Protein AF-A0A421BX82-F1 (afdb_monomer)

Structure (mmCIF, N/CA/C/O backbone):
data_AF-A0A421BX82-F1
#
_entry.id   AF-A0A421BX82-F1
#
loop_
_atom_site.group_PDB
_atom_site.id
_atom_site.type_symbol
_atom_site.label_atom_id
_atom_site.label_alt_id
_atom_site.label_comp_id
_atom_site.label_asym_id
_atom_site.label_entity_id
_atom_site.label_seq_id
_atom_site.pdbx_PDB_ins_code
_atom_site.Cartn_x
_atom_site.Cartn_y
_atom_site.Cartn_z
_atom_site.occupancy
_atom_site.B_iso_or_equiv
_atom_site.auth_seq_id
_atom_site.auth_comp_id
_atom_site.auth_asym_id
_atom_site.auth_atom_id
_atom_site.pdbx_PDB_model_num
ATOM 1 N N . MET A 1 1 ? -14.545 28.798 -8.724 1.00 33.16 1 MET A N 1
ATOM 2 C CA . MET A 1 1 ? -15.016 28.092 -7.509 1.00 33.16 1 MET A CA 1
ATOM 3 C C . MET A 1 1 ? -13.925 27.146 -7.027 1.00 33.16 1 MET A C 1
ATOM 5 O O . MET A 1 1 ? -13.529 26.258 -7.769 1.00 33.16 1 MET A O 1
ATOM 9 N N . LYS A 1 2 ? -13.349 27.416 -5.850 1.00 31.05 2 LYS A N 1
ATOM 10 C CA . LYS A 1 2 ? -12.142 26.758 -5.320 1.00 31.05 2 LYS A CA 1
ATOM 11 C C . LYS A 1 2 ? -12.523 25.429 -4.639 1.00 31.05 2 LYS A C 1
ATOM 13 O O . LYS A 1 2 ? -13.182 25.446 -3.607 1.00 31.05 2 LYS A O 1
ATOM 18 N N . GLY A 1 3 ? -12.145 24.298 -5.243 1.00 25.61 3 GLY A N 1
ATOM 19 C CA . GLY A 1 3 ? -12.496 22.938 -4.807 1.00 25.61 3 GLY A CA 1
ATOM 20 C C . GLY A 1 3 ? -11.704 22.454 -3.586 1.00 25.61 3 GLY A C 1
ATOM 21 O O . GLY A 1 3 ? -10.492 22.255 -3.643 1.00 25.61 3 GLY A O 1
ATOM 22 N N . GLY A 1 4 ? -12.414 22.257 -2.476 1.00 30.45 4 GLY A N 1
ATOM 23 C CA . GLY A 1 4 ? -11.907 21.942 -1.137 1.00 30.45 4 GLY A CA 1
ATOM 24 C C . GLY A 1 4 ? -11.495 20.489 -0.870 1.00 30.45 4 GLY A C 1
ATOM 25 O O . GLY A 1 4 ? -11.889 19.943 0.152 1.00 30.45 4 GLY A O 1
ATOM 26 N N . LEU A 1 5 ? -10.682 19.855 -1.721 1.00 34.62 5 LEU A N 1
ATOM 27 C CA . LEU A 1 5 ? -10.262 18.452 -1.508 1.00 34.62 5 LEU A CA 1
ATOM 28 C C . LEU A 1 5 ? -8.750 18.231 -1.341 1.00 34.62 5 LEU A C 1
ATOM 30 O O . LEU A 1 5 ? -8.324 17.128 -0.997 1.00 34.62 5 LEU A O 1
ATOM 34 N N . THR A 1 6 ? -7.933 19.278 -1.470 1.00 31.33 6 THR A N 1
ATOM 35 C CA . THR A 1 6 ? -6.463 19.195 -1.330 1.00 31.33 6 THR A CA 1
ATOM 36 C C . THR A 1 6 ? -5.967 19.412 0.108 1.00 31.33 6 THR A C 1
ATOM 38 O O . THR A 1 6 ? -4.773 19.316 0.371 1.00 31.33 6 THR A O 1
ATOM 41 N N . ARG A 1 7 ? -6.862 19.663 1.076 1.00 32.69 7 ARG A N 1
ATOM 42 C CA . ARG A 1 7 ? -6.498 19.927 2.486 1.00 32.69 7 ARG A CA 1
ATOM 43 C C . ARG A 1 7 ? -6.650 18.734 3.441 1.00 32.69 7 ARG A C 1
ATOM 45 O O . ARG A 1 7 ? -6.408 18.893 4.629 1.00 32.69 7 ARG A O 1
ATOM 52 N N . LEU A 1 8 ? -7.010 17.546 2.947 1.00 40.03 8 LEU A N 1
ATOM 53 C CA . LEU A 1 8 ? -7.344 16.386 3.795 1.00 40.03 8 LEU A CA 1
ATOM 54 C C . LEU A 1 8 ? -6.176 15.440 4.134 1.00 40.03 8 LEU A C 1
ATOM 56 O O . LEU A 1 8 ? -6.365 14.519 4.920 1.00 40.03 8 LEU A O 1
ATOM 60 N N . LEU A 1 9 ? -4.968 15.657 3.602 1.00 43.19 9 LEU A N 1
ATOM 61 C CA . LEU A 1 9 ? -3.821 14.756 3.834 1.00 43.19 9 LEU A CA 1
ATOM 62 C C . LEU A 1 9 ? -2.555 15.462 4.361 1.00 43.19 9 LEU A C 1
ATOM 64 O O . LEU A 1 9 ? -1.489 14.856 4.394 1.00 43.19 9 LEU A O 1
ATOM 68 N N . GLY A 1 10 ? -2.652 16.732 4.774 1.00 35.06 10 GLY A N 1
ATOM 69 C CA . GLY A 1 10 ? -1.476 17.596 4.957 1.00 35.06 10 GLY A CA 1
ATOM 70 C C . GLY A 1 10 ? -1.131 18.080 6.369 1.00 35.06 10 GLY A C 1
ATOM 71 O O . GLY A 1 10 ? -0.095 18.718 6.514 1.00 35.06 10 GLY A O 1
ATOM 72 N N . GLN A 1 11 ? -1.936 17.836 7.409 1.00 36.97 11 GLN A N 1
ATOM 73 C CA . GLN A 1 11 ? -1.623 18.325 8.764 1.00 36.97 11 GLN A CA 1
ATOM 74 C C . GLN A 1 11 ? -2.132 17.367 9.844 1.00 36.97 11 GLN A C 1
ATOM 76 O O . GLN A 1 11 ? -3.253 17.495 10.317 1.00 36.97 11 GLN A O 1
ATOM 81 N N . TRP A 1 12 ? -1.290 16.427 10.273 1.00 44.78 12 TRP A N 1
ATOM 82 C CA . TRP A 1 12 ? -1.526 15.655 11.498 1.00 44.78 12 TRP A CA 1
ATOM 83 C C . TRP A 1 12 ? -0.253 15.653 12.346 1.00 44.78 12 TRP A C 1
ATOM 85 O O . TRP A 1 12 ? 0.493 14.680 12.409 1.00 44.78 12 TRP A O 1
ATOM 95 N N . ARG A 1 13 ? 0.026 16.798 12.980 1.00 42.38 13 ARG A N 1
ATOM 96 C CA . ARG A 1 13 ? 0.987 16.901 14.085 1.00 42.38 13 ARG A CA 1
ATOM 97 C C . ARG A 1 13 ? 0.257 16.579 15.397 1.00 42.38 13 ARG A C 1
ATOM 99 O O . ARG A 1 13 ? -0.621 17.329 15.792 1.00 42.38 13 ARG A O 1
ATOM 106 N N . ARG A 1 14 ? 0.651 15.466 16.031 1.00 47.34 14 ARG A N 1
ATOM 107 C CA . ARG A 1 14 ? 0.598 15.119 17.473 1.00 47.34 14 ARG A CA 1
ATOM 108 C C . ARG A 1 14 ? -0.489 15.786 18.344 1.00 47.34 14 ARG A C 1
ATOM 110 O O . ARG A 1 14 ? -0.170 16.391 19.362 1.00 47.34 14 ARG A O 1
ATOM 117 N N . SER A 1 15 ? -1.763 15.628 18.007 1.00 55.12 15 SER A N 1
ATOM 118 C CA . SER A 1 15 ? -2.830 15.695 19.017 1.00 55.12 15 SER A CA 1
ATOM 119 C C . SER A 1 15 ? -3.067 14.284 19.554 1.00 55.12 15 SER A C 1
ATOM 121 O O . SER A 1 15 ? -2.921 13.321 18.797 1.00 55.12 15 SER A O 1
ATOM 123 N N . ALA A 1 16 ? -3.412 14.153 20.839 1.00 66.50 16 ALA A N 1
ATOM 124 C CA . ALA A 1 16 ? -3.836 12.872 21.401 1.00 66.50 16 ALA A CA 1
ATOM 125 C C . ALA A 1 16 ? -4.954 12.254 20.532 1.00 66.50 16 ALA A C 1
ATOM 127 O O . ALA A 1 16 ? -5.755 13.003 19.954 1.00 66.50 16 ALA A O 1
ATOM 128 N N . PRO A 1 17 ? -5.000 10.917 20.379 1.00 73.25 17 PRO A N 1
ATOM 129 C CA . PRO A 1 17 ? -6.064 10.279 19.620 1.00 73.25 17 PRO A CA 1
ATOM 130 C C . PRO A 1 17 ? -7.436 10.666 20.202 1.00 73.25 17 PRO A C 1
ATOM 132 O O . PRO A 1 17 ? -7.560 10.815 21.419 1.00 73.25 17 PRO A O 1
ATOM 135 N N . PRO A 1 18 ? -8.470 10.842 19.358 1.00 81.06 18 PRO A N 1
ATOM 136 C CA . PRO A 1 18 ? -9.822 11.101 19.832 1.00 81.06 18 PRO A CA 1
ATOM 137 C C . PRO A 1 18 ? -10.273 10.017 20.824 1.00 81.06 18 PRO A C 1
ATOM 139 O O . PRO A 1 18 ? -9.954 8.846 20.612 1.00 81.06 18 PRO A O 1
ATOM 142 N N . PRO A 1 19 ? -11.082 10.358 21.842 1.00 82.44 19 PRO A N 1
ATOM 143 C CA . PRO A 1 19 ? -11.469 9.428 22.910 1.00 82.44 19 PRO A CA 1
ATOM 144 C C . PR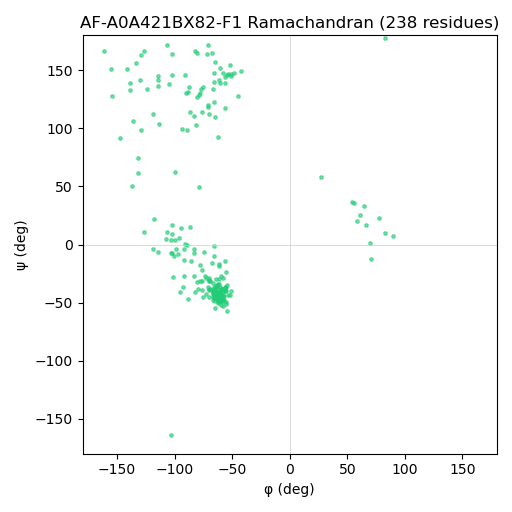O A 1 19 ? -12.256 8.200 22.421 1.00 82.44 19 PRO A C 1
ATOM 146 O O . PRO A 1 19 ? -12.337 7.195 23.118 1.00 82.44 19 PRO A O 1
ATOM 149 N N . HIS A 1 20 ? -12.829 8.261 21.218 1.00 89.19 20 HIS A N 1
ATOM 150 C CA . HIS A 1 20 ? -13.618 7.179 20.627 1.00 89.19 20 HIS A CA 1
ATOM 151 C C . HIS A 1 20 ? -12.906 6.447 19.484 1.00 89.19 20 HIS A C 1
ATOM 153 O O . HIS A 1 20 ? -13.518 5.582 18.851 1.00 89.19 20 HIS A O 1
ATOM 159 N N . LEU A 1 21 ? -11.643 6.785 19.205 1.00 94.38 21 LEU A N 1
ATOM 160 C CA . LEU A 1 21 ? -10.872 6.134 18.154 1.00 94.38 21 LEU A CA 1
ATOM 161 C C . LEU A 1 21 ? -10.550 4.699 18.579 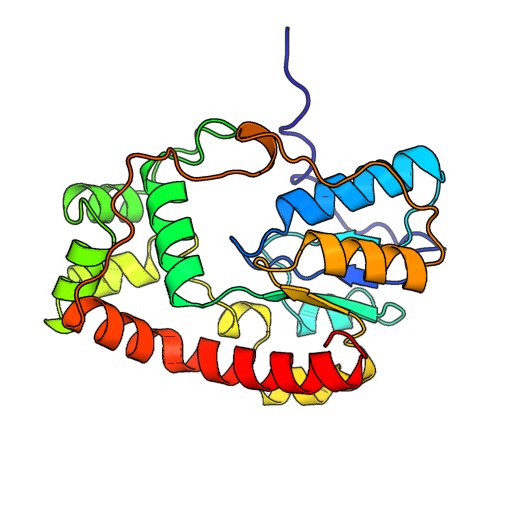1.00 94.38 21 LEU A C 1
ATOM 163 O O . LEU A 1 21 ? -9.784 4.468 19.510 1.00 94.38 21 LEU A O 1
ATOM 167 N N . ARG A 1 22 ? -11.137 3.729 17.877 1.00 96.00 22 ARG A N 1
ATOM 168 C CA . ARG A 1 22 ? -10.950 2.297 18.148 1.00 96.00 22 ARG A CA 1
ATOM 169 C C . ARG A 1 22 ? -9.978 1.645 17.179 1.00 96.00 22 ARG A C 1
ATOM 171 O O . ARG A 1 22 ? -9.334 0.671 17.548 1.00 96.00 22 ARG A O 1
ATOM 178 N N . MET A 1 23 ? -9.863 2.177 15.962 1.00 97.12 23 MET A N 1
ATOM 179 C CA . MET A 1 23 ? -9.032 1.594 14.915 1.00 97.12 23 MET A CA 1
ATOM 180 C C . MET A 1 23 ? -8.253 2.648 14.129 1.00 97.12 23 MET A C 1
ATOM 182 O O . MET A 1 23 ? -8.787 3.689 13.747 1.00 97.12 23 MET A O 1
ATOM 186 N N . VAL A 1 24 ? -6.999 2.348 13.816 1.00 97.44 24 VAL A N 1
ATOM 187 C CA . VAL A 1 24 ? -6.207 3.097 12.835 1.00 97.44 24 VAL A CA 1
ATOM 188 C C . VAL A 1 24 ? -5.899 2.222 11.636 1.00 97.44 24 VAL A C 1
ATOM 190 O O . VAL A 1 24 ? -5.701 1.022 11.775 1.00 97.44 24 VAL A O 1
ATOM 193 N N . ILE A 1 25 ? -5.869 2.811 10.446 1.00 97.81 25 ILE A N 1
ATOM 194 C CA . ILE A 1 25 ? -5.729 2.069 9.198 1.00 97.81 25 ILE A CA 1
ATOM 195 C C . ILE A 1 25 ? -4.448 2.501 8.497 1.00 97.81 25 ILE A C 1
ATOM 197 O O . ILE A 1 25 ? -4.344 3.638 8.035 1.00 97.81 25 ILE A O 1
ATOM 201 N N . VAL A 1 26 ? -3.474 1.597 8.413 1.00 97.75 26 VAL A N 1
ATOM 202 C CA . VAL A 1 26 ? -2.223 1.810 7.679 1.00 97.75 26 VAL A CA 1
ATOM 203 C C . VAL A 1 26 ? -2.544 1.934 6.192 1.00 97.75 26 VAL A C 1
ATOM 205 O O . VAL A 1 26 ? -3.161 1.052 5.587 1.00 97.75 26 VAL A O 1
ATOM 208 N N . HIS A 1 27 ? -2.144 3.053 5.587 1.00 95.31 27 HIS A N 1
ATOM 209 C CA . HIS A 1 27 ? -2.467 3.324 4.196 1.00 95.31 27 HIS A CA 1
ATOM 210 C C . HIS A 1 27 ? -1.411 2.774 3.236 1.00 95.31 27 HIS A C 1
ATOM 212 O O . HIS A 1 27 ? -0.420 3.434 2.917 1.00 95.31 27 HIS A O 1
ATOM 218 N N . VAL A 1 28 ? -1.703 1.600 2.679 1.00 94.69 28 VAL A N 1
ATOM 219 C CA . VAL A 1 28 ? -0.982 1.065 1.521 1.00 94.69 28 VAL A CA 1
ATOM 220 C C . VAL A 1 28 ? -1.478 1.758 0.247 1.00 94.69 28 VAL A C 1
ATOM 222 O O . VAL A 1 28 ? -2.680 1.891 -0.000 1.00 94.69 28 VAL A O 1
ATOM 225 N N . GLY A 1 29 ? -0.548 2.241 -0.578 1.00 91.81 29 GLY A N 1
ATOM 226 C CA . GLY A 1 29 ? -0.886 2.880 -1.847 1.00 91.81 29 GLY A CA 1
ATOM 227 C C . GLY A 1 29 ? -1.635 1.931 -2.788 1.00 91.81 29 GLY A C 1
ATOM 228 O O . GLY A 1 29 ? -1.274 0.769 -2.930 1.00 91.81 29 GLY A O 1
ATOM 229 N N . LYS A 1 30 ? -2.655 2.453 -3.481 1.00 92.88 30 LYS A N 1
ATOM 230 C CA . LYS A 1 30 ? -3.391 1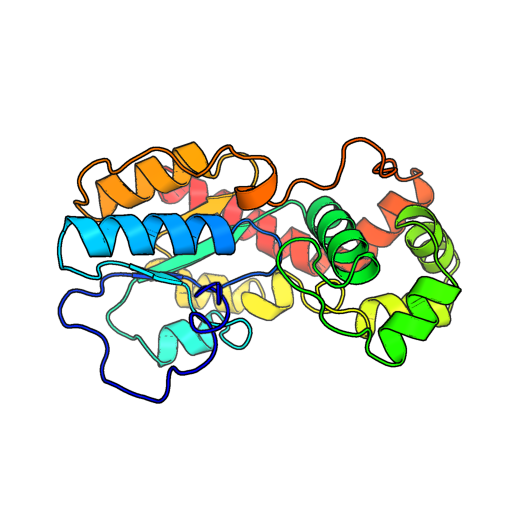.756 -4.560 1.00 92.88 30 LYS A CA 1
ATOM 231 C C . LYS A 1 30 ? -4.213 0.525 -4.138 1.00 92.88 30 LYS A C 1
ATOM 233 O O . LYS A 1 30 ? -4.688 -0.202 -5.009 1.00 92.88 30 LYS A O 1
ATOM 238 N N . THR A 1 31 ? -4.487 0.364 -2.844 1.00 93.81 31 THR A N 1
ATOM 239 C CA . THR A 1 31 ? -5.351 -0.702 -2.296 1.00 93.81 31 THR A CA 1
ATOM 240 C C . THR A 1 31 ? -6.761 -0.223 -1.915 1.00 93.81 31 THR A C 1
ATOM 242 O O . THR A 1 31 ? -7.472 -0.882 -1.166 1.00 93.81 31 THR A O 1
ATOM 245 N N . GLY A 1 32 ? -7.188 0.946 -2.413 1.00 88.81 32 GLY A N 1
ATOM 246 C CA . GLY A 1 32 ? -8.517 1.510 -2.124 1.00 88.81 32 GLY A CA 1
ATOM 247 C C . GLY A 1 32 ? -8.590 2.413 -0.885 1.00 88.81 32 GLY A C 1
ATOM 248 O O . GLY A 1 32 ? -9.672 2.866 -0.520 1.00 88.81 32 GLY A O 1
ATOM 249 N N . GLY A 1 33 ? -7.453 2.748 -0.263 1.00 88.19 33 GLY A N 1
ATOM 250 C CA . GLY A 1 33 ? -7.431 3.565 0.959 1.00 88.19 33 GLY A CA 1
ATOM 251 C C . GLY A 1 33 ? -8.079 4.953 0.836 1.00 88.19 33 GLY A C 1
ATOM 252 O O . GLY A 1 33 ? -8.642 5.436 1.811 1.00 88.19 33 GLY A O 1
ATOM 253 N N . THR A 1 34 ? -8.090 5.580 -0.348 1.00 87.69 34 THR A N 1
ATOM 254 C CA . THR A 1 34 ? -8.818 6.848 -0.562 1.00 87.69 34 THR A CA 1
ATOM 255 C C . THR A 1 34 ? -10.333 6.668 -0.456 1.00 87.69 34 THR A C 1
ATOM 257 O O . THR A 1 34 ? -10.988 7.485 0.183 1.00 87.69 34 THR A O 1
ATOM 260 N N . ALA A 1 35 ? -10.885 5.598 -1.036 1.00 89.25 35 ALA A N 1
ATOM 261 C CA . ALA A 1 35 ? -12.313 5.299 -0.945 1.00 89.25 35 ALA A CA 1
ATOM 262 C C . ALA A 1 35 ? -12.711 4.961 0.500 1.00 89.25 35 ALA A C 1
ATOM 264 O O . ALA A 1 35 ? -13.703 5.483 1.005 1.00 89.25 35 ALA A O 1
ATOM 265 N N . LEU A 1 36 ? -11.881 4.182 1.201 1.00 91.50 36 LEU A N 1
ATOM 266 C CA . LEU A 1 36 ? -12.064 3.891 2.623 1.00 91.50 36 LEU A CA 1
ATOM 267 C C . LEU A 1 36 ? -12.012 5.158 3.490 1.00 91.50 36 LEU A C 1
ATOM 269 O O . LEU A 1 36 ? -12.868 5.352 4.346 1.00 91.50 36 LEU A O 1
ATOM 273 N N . ALA A 1 37 ? -11.047 6.050 3.247 1.00 91.44 37 ALA A N 1
ATOM 274 C CA . ALA A 1 37 ? -10.953 7.322 3.958 1.00 91.44 37 ALA A CA 1
ATOM 275 C C . ALA A 1 37 ? -12.200 8.191 3.733 1.00 91.44 37 ALA A C 1
ATOM 277 O O . ALA A 1 37 ? -12.715 8.778 4.682 1.00 91.44 37 ALA A O 1
ATOM 278 N N . SER A 1 38 ? -12.710 8.246 2.498 1.00 89.38 38 SER A N 1
ATOM 279 C CA . SER A 1 38 ? -13.956 8.949 2.177 1.00 89.38 38 SER A CA 1
ATOM 280 C C . SER A 1 38 ? -15.168 8.346 2.892 1.00 89.38 38 SER A C 1
ATOM 282 O O . SER A 1 38 ? -15.974 9.100 3.431 1.00 89.38 38 SER A O 1
ATOM 284 N N . ALA A 1 39 ? -15.272 7.016 2.962 1.00 89.62 39 ALA A N 1
ATOM 285 C CA . ALA A 1 39 ? -16.348 6.334 3.680 1.00 89.62 39 ALA A CA 1
ATOM 286 C C . ALA A 1 39 ? -16.330 6.650 5.181 1.00 89.62 39 ALA A C 1
ATOM 288 O O . ALA A 1 39 ? -17.341 7.061 5.741 1.00 89.62 39 ALA A O 1
ATOM 289 N N . LEU A 1 40 ? -15.159 6.548 5.816 1.00 90.62 40 LEU A N 1
ATOM 290 C CA . LEU A 1 40 ? -14.998 6.847 7.240 1.00 90.62 40 LEU A CA 1
ATOM 291 C C . LEU A 1 40 ? -15.218 8.333 7.557 1.00 90.62 40 LEU A C 1
ATOM 293 O O . LEU A 1 40 ? -15.734 8.670 8.622 1.00 90.62 40 LEU A O 1
ATOM 297 N N . ALA A 1 41 ? -14.859 9.233 6.637 1.00 89.56 41 ALA A N 1
ATOM 298 C CA . ALA A 1 41 ? -15.157 10.655 6.774 1.00 89.56 41 ALA A CA 1
ATOM 299 C C . ALA A 1 41 ? -16.669 10.929 6.723 1.00 89.56 41 ALA A C 1
ATOM 301 O O . ALA A 1 41 ? -17.160 11.736 7.512 1.00 89.56 41 ALA A O 1
ATOM 302 N N . ALA A 1 42 ? -17.405 10.240 5.843 1.00 87.81 42 ALA A N 1
ATOM 303 C CA . ALA A 1 42 ? -18.864 10.319 5.791 1.00 87.81 42 ALA A CA 1
ATOM 304 C C . ALA A 1 42 ? -19.504 9.763 7.074 1.00 87.81 42 ALA A C 1
ATOM 306 O O . ALA A 1 42 ? -20.354 10.425 7.666 1.00 87.81 42 ALA A O 1
ATOM 307 N N . ASP A 1 43 ? -19.030 8.612 7.562 1.00 88.12 43 ASP A N 1
ATOM 308 C CA . ASP A 1 43 ? -19.513 8.004 8.809 1.00 88.12 43 ASP A CA 1
ATOM 309 C C . ASP A 1 43 ? -19.297 8.948 10.007 1.00 88.12 43 ASP A C 1
ATOM 311 O O . ASP A 1 43 ? -20.196 9.144 10.829 1.00 88.12 43 ASP A O 1
ATOM 315 N N . ARG A 1 44 ? -18.127 9.600 10.079 1.00 89.62 44 ARG A N 1
ATOM 316 C CA . ARG A 1 44 ? -17.825 10.627 11.088 1.00 89.62 44 ARG A CA 1
ATOM 317 C C . ARG A 1 44 ? -18.752 11.836 10.968 1.00 89.62 44 ARG A C 1
ATOM 319 O O . ARG A 1 44 ? -19.201 12.339 11.993 1.00 89.62 44 ARG A O 1
ATOM 326 N N . ALA A 1 45 ? -19.006 12.324 9.754 1.00 88.19 45 ALA A N 1
ATOM 327 C CA . ALA A 1 45 ? -19.887 13.470 9.531 1.00 88.19 45 ALA A CA 1
ATOM 328 C C . ALA A 1 45 ? -21.330 13.171 9.967 1.00 88.19 45 ALA A C 1
ATOM 330 O O . ALA A 1 45 ? -21.991 14.047 10.515 1.00 88.19 45 ALA A O 1
ATOM 331 N N . GLN A 1 46 ? -21.787 11.931 9.779 1.00 85.31 46 GLN A N 1
ATOM 332 C CA . GLN A 1 46 ? -23.116 11.487 10.189 1.00 85.31 46 GLN A CA 1
ATOM 333 C C . GLN A 1 46 ? -23.224 11.260 11.704 1.00 85.31 46 GLN A C 1
ATOM 335 O O . GLN A 1 46 ? -24.200 11.675 12.320 1.00 85.31 46 GLN A O 1
ATOM 340 N N . CYS A 1 47 ? -22.242 10.589 12.311 1.00 84.19 47 CYS A N 1
ATOM 341 C CA . CYS A 1 47 ? -22.324 10.166 13.714 1.00 84.19 47 CYS A CA 1
ATOM 342 C C . CYS A 1 47 ? -21.734 11.183 14.704 1.00 84.19 47 CYS A C 1
ATOM 344 O O . CYS A 1 47 ? -21.869 11.003 15.910 1.00 84.19 47 CYS A O 1
ATOM 346 N N . GLY A 1 48 ? -20.988 12.186 14.228 1.00 86.56 48 GLY A N 1
ATOM 347 C CA . GLY A 1 48 ? -20.235 13.127 15.068 1.00 86.56 48 GLY A CA 1
ATOM 348 C C . GLY A 1 48 ? -19.021 12.518 15.786 1.00 86.56 48 GLY A C 1
ATOM 349 O O . GLY A 1 48 ? -18.319 13.220 16.510 1.00 86.56 48 GLY A O 1
ATOM 350 N N . ILE A 1 49 ? -18.741 11.225 15.582 1.00 86.56 49 ILE A N 1
ATOM 351 C CA . ILE A 1 49 ? -17.712 10.463 16.299 1.00 86.56 49 ILE A CA 1
ATOM 352 C C . ILE A 1 49 ? -16.734 9.829 15.307 1.00 86.56 49 ILE A C 1
ATOM 354 O O . ILE A 1 49 ? -17.130 9.183 14.340 1.00 86.56 49 ILE A O 1
ATOM 358 N N . GLU A 1 50 ? -15.436 9.959 15.581 1.00 91.31 50 GLU A N 1
ATOM 359 C CA . GLU A 1 50 ? -14.378 9.301 14.813 1.00 91.31 50 GLU A CA 1
ATOM 360 C C . GLU A 1 50 ? -13.990 7.962 15.456 1.00 91.31 50 GLU A C 1
ATOM 362 O O . GLU A 1 50 ? -13.235 7.929 16.427 1.00 91.31 50 GLU A O 1
ATOM 367 N N . ARG A 1 51 ? -14.510 6.851 14.915 1.00 94.19 51 ARG A N 1
ATOM 368 C CA . ARG A 1 51 ? -14.199 5.491 15.403 1.00 94.19 51 ARG A CA 1
ATOM 369 C C . ARG A 1 51 ? -13.024 4.829 14.693 1.00 94.19 51 ARG A C 1
ATOM 371 O O . ARG A 1 51 ? -12.357 3.986 15.293 1.00 94.19 51 ARG A O 1
ATOM 378 N N . ALA A 1 52 ? -12.765 5.211 13.446 1.00 94.94 52 ALA A N 1
ATOM 379 C CA . ALA A 1 52 ? -11.620 4.745 12.682 1.00 94.94 52 ALA A CA 1
ATOM 380 C C . ALA A 1 52 ? -11.011 5.862 11.835 1.00 94.94 52 ALA A C 1
ATOM 382 O O . ALA A 1 52 ? -11.715 6.778 11.408 1.00 94.94 52 ALA A O 1
ATOM 383 N N . ARG A 1 53 ? -9.703 5.764 11.579 1.00 93.75 53 ARG A N 1
ATOM 384 C CA . ARG A 1 53 ? -8.942 6.757 10.811 1.00 93.75 53 ARG A CA 1
ATOM 385 C C . ARG A 1 53 ? -7.950 6.093 9.864 1.00 93.75 53 ARG A C 1
ATOM 387 O O . ARG A 1 53 ? -7.167 5.253 10.292 1.00 93.75 53 ARG A O 1
ATOM 394 N N . VAL A 1 54 ? -7.912 6.541 8.608 1.00 95.50 54 VAL A N 1
ATOM 395 C CA . VAL A 1 54 ? -6.832 6.196 7.668 1.00 95.50 54 VAL A CA 1
ATOM 396 C C . VAL A 1 54 ? -5.613 7.078 7.930 1.00 95.50 54 VAL A C 1
ATOM 398 O O . VAL A 1 54 ? -5.718 8.303 7.982 1.00 95.50 54 VAL A O 1
ATOM 401 N N . LEU A 1 55 ? -4.462 6.442 8.122 1.00 94.69 55 LEU A N 1
ATOM 402 C CA . LEU A 1 55 ? -3.182 7.083 8.393 1.00 94.69 55 LEU A CA 1
ATOM 403 C C . LEU A 1 55 ? -2.493 7.566 7.105 1.00 94.69 55 LEU A C 1
ATOM 405 O O . LEU A 1 55 ? -2.867 7.201 5.993 1.00 94.69 55 LEU A O 1
ATOM 409 N N . GLY A 1 56 ? -1.467 8.408 7.249 1.00 89.19 56 GLY A N 1
ATOM 410 C CA . GLY A 1 56 ? -0.682 8.902 6.115 1.00 89.19 56 GLY A CA 1
ATOM 411 C C . GLY A 1 56 ? 0.233 7.838 5.492 1.00 89.19 56 GLY A C 1
ATOM 412 O O . GLY A 1 56 ? 0.567 6.836 6.116 1.00 89.19 56 GLY A O 1
ATOM 413 N N . HIS A 1 57 ? 0.717 8.100 4.274 1.00 80.88 57 HIS A N 1
ATOM 414 C CA . HIS A 1 57 ? 1.616 7.212 3.513 1.00 80.88 57 HIS A CA 1
ATOM 415 C C . HIS A 1 57 ? 3.021 7.005 4.114 1.00 80.88 57 HIS A C 1
ATOM 417 O O . HIS A 1 57 ? 3.837 6.303 3.516 1.00 80.88 57 HIS A O 1
ATOM 423 N N . SER A 1 58 ? 3.337 7.653 5.237 1.00 85.81 58 SER A N 1
ATOM 424 C CA . SER A 1 58 ? 4.581 7.465 5.993 1.00 85.81 58 SER A CA 1
ATOM 425 C C . SER A 1 58 ? 4.438 6.495 7.164 1.00 85.81 58 SER A C 1
ATOM 427 O O . SER A 1 58 ? 5.430 6.205 7.826 1.00 85.81 58 SER A O 1
ATOM 429 N N . GLU A 1 59 ? 3.218 6.064 7.476 1.00 92.31 59 GLU A N 1
ATOM 430 C CA . GLU A 1 59 ? 2.950 5.203 8.621 1.00 92.31 59 GLU A CA 1
ATOM 431 C C . GLU A 1 59 ? 3.093 3.731 8.213 1.00 92.31 59 GLU A C 1
ATOM 433 O O . GLU A 1 59 ? 2.542 3.308 7.196 1.00 92.31 59 GLU A O 1
ATOM 438 N N . THR A 1 60 ? 3.845 2.967 9.006 1.00 97.19 60 THR A N 1
ATOM 439 C CA . THR A 1 60 ? 3.997 1.508 8.891 1.00 97.19 60 THR A CA 1
ATOM 440 C C . THR A 1 60 ? 3.228 0.808 10.010 1.00 97.19 60 THR A C 1
ATOM 442 O O . THR A 1 60 ? 2.737 1.467 10.935 1.00 97.19 60 THR A O 1
ATOM 445 N N . LEU A 1 61 ? 3.126 -0.520 9.956 1.00 97.81 61 LEU A N 1
ATOM 446 C CA . LEU A 1 61 ? 2.469 -1.327 10.984 1.00 97.81 61 LEU A CA 1
ATOM 447 C C . LEU A 1 61 ? 3.060 -1.085 12.380 1.00 97.81 61 LEU A C 1
ATOM 449 O O . LEU A 1 61 ? 2.316 -0.743 13.302 1.00 97.81 61 LEU A O 1
ATOM 453 N N . SER A 1 62 ? 4.383 -1.165 12.532 1.00 97.31 62 SER A N 1
ATOM 454 C CA . SER A 1 62 ? 5.060 -0.940 13.816 1.00 97.31 62 SER A CA 1
ATOM 455 C C . SER A 1 62 ? 4.830 0.478 14.329 1.00 97.31 62 SER A C 1
ATOM 457 O O . SER A 1 62 ? 4.561 0.698 15.511 1.00 97.31 62 SER A O 1
ATOM 459 N N . ARG A 1 63 ? 4.893 1.471 13.434 1.00 96.50 63 ARG A N 1
ATOM 460 C CA . ARG A 1 63 ? 4.716 2.878 13.802 1.00 96.50 63 ARG A CA 1
ATOM 461 C C . ARG A 1 63 ? 3.278 3.191 14.212 1.00 96.50 63 ARG A C 1
ATOM 463 O O . ARG A 1 63 ? 3.074 3.928 15.181 1.00 96.50 63 ARG A O 1
ATOM 470 N N . ALA A 1 64 ? 2.296 2.603 13.531 1.00 96.44 64 ALA A N 1
ATOM 471 C CA . ALA A 1 64 ? 0.892 2.678 13.915 1.00 96.44 64 ALA A CA 1
ATOM 472 C C . ALA A 1 64 ? 0.662 2.011 15.278 1.00 96.44 64 ALA A C 1
ATOM 474 O O . ALA A 1 64 ? 0.047 2.615 16.157 1.00 96.44 64 ALA A O 1
ATOM 475 N N . ALA A 1 65 ? 1.224 0.816 15.488 1.00 96.31 65 ALA A N 1
ATOM 476 C CA . ALA A 1 65 ? 1.143 0.109 16.760 1.00 96.31 65 ALA A CA 1
ATOM 477 C C . ALA A 1 65 ? 1.729 0.942 17.909 1.00 96.31 65 ALA A C 1
ATOM 479 O O . ALA A 1 65 ? 1.091 1.086 18.954 1.00 96.31 65 ALA A O 1
ATOM 480 N N . HIS A 1 66 ? 2.906 1.529 17.707 1.00 95.00 66 HIS A N 1
ATOM 481 C CA . HIS A 1 66 ? 3.571 2.359 18.704 1.00 95.00 66 HIS A CA 1
ATOM 482 C C . HIS A 1 66 ? 2.805 3.657 19.000 1.00 95.00 66 HIS A C 1
ATOM 484 O O . HIS A 1 66 ? 2.623 4.016 20.158 1.00 95.00 66 HIS A O 1
ATOM 490 N N . SER A 1 67 ? 2.337 4.356 17.961 1.00 94.19 67 SER A N 1
ATOM 491 C CA . SER A 1 67 ? 1.708 5.677 18.111 1.00 94.19 67 SER A CA 1
ATOM 492 C C . SER A 1 67 ? 0.278 5.610 18.655 1.00 94.19 67 SER A C 1
ATOM 494 O O . SER A 1 67 ? -0.219 6.598 19.192 1.00 94.19 67 SER A O 1
ATOM 496 N N . TYR A 1 68 ? -0.386 4.459 18.515 1.00 94.81 68 TYR A N 1
ATOM 497 C CA . TYR A 1 68 ? -1.783 4.255 18.903 1.00 94.81 68 TYR A CA 1
ATOM 498 C C . TYR A 1 68 ? -1.954 2.967 19.722 1.00 94.81 68 TYR A C 1
ATOM 500 O O . TYR A 1 68 ? -2.667 2.071 19.279 1.00 94.81 68 TYR A O 1
ATOM 508 N N . PRO A 1 69 ? -1.320 2.818 20.899 1.00 93.19 69 PRO A N 1
ATOM 509 C CA . PRO A 1 69 ? -1.235 1.540 21.618 1.00 93.19 69 PRO A CA 1
ATOM 510 C C . PRO A 1 69 ? -2.592 0.931 22.014 1.00 93.19 69 PRO A C 1
ATOM 512 O O . PRO A 1 69 ? -2.695 -0.288 22.095 1.00 93.19 69 PRO A O 1
ATOM 515 N N . GLY A 1 70 ? -3.632 1.751 22.204 1.00 93.62 70 GLY A N 1
ATOM 516 C CA . GLY A 1 70 ? -4.991 1.304 22.546 1.00 93.62 70 GLY A CA 1
ATOM 517 C C . GLY A 1 70 ? -5.921 1.038 21.357 1.00 93.62 70 GLY A C 1
ATOM 518 O O . GLY A 1 70 ? -7.084 0.709 21.570 1.00 93.62 70 GLY A O 1
ATOM 519 N N . CYS A 1 71 ? -5.453 1.207 20.117 1.00 96.50 71 CYS A N 1
ATOM 520 C CA . CYS A 1 71 ? -6.273 0.993 18.924 1.00 96.50 71 CYS A CA 1
ATOM 521 C C . CYS A 1 71 ? -5.966 -0.354 18.258 1.00 96.50 71 CYS A C 1
ATOM 523 O O . CYS A 1 71 ? -4.810 -0.785 18.196 1.00 96.50 71 CYS A O 1
ATOM 525 N N . GLU A 1 72 ? -6.990 -0.975 17.677 1.00 97.81 72 GLU A N 1
ATOM 526 C CA . GLU A 1 72 ? -6.797 -1.989 16.642 1.00 97.81 72 GLU A CA 1
ATOM 527 C C . GLU A 1 72 ? -6.164 -1.345 15.399 1.00 97.81 72 GLU A C 1
ATOM 529 O O . GLU A 1 72 ? -6.273 -0.138 15.154 1.00 97.81 72 GLU A O 1
ATOM 534 N N . ILE A 1 73 ? -5.503 -2.162 14.594 1.00 98.31 73 ILE A N 1
ATOM 535 C CA . ILE A 1 73 ? -4.855 -1.760 13.355 1.00 98.31 73 ILE A CA 1
ATOM 536 C C . ILE A 1 73 ? -5.573 -2.450 12.205 1.00 98.31 73 ILE A C 1
ATOM 538 O O . ILE A 1 73 ? -5.889 -3.637 12.275 1.00 98.31 73 ILE A O 1
ATOM 542 N N . GLY A 1 74 ? -5.832 -1.700 11.143 1.00 98.19 74 GLY A N 1
ATOM 543 C CA . GLY A 1 74 ? -6.332 -2.237 9.892 1.00 98.19 74 GLY A CA 1
ATOM 544 C C . GLY A 1 74 ? -5.489 -1.823 8.698 1.00 98.19 74 GLY A C 1
ATOM 545 O O . GLY A 1 74 ? -4.665 -0.914 8.781 1.00 98.19 74 GLY A O 1
ATOM 546 N N . PHE A 1 75 ? -5.701 -2.476 7.565 1.00 98.25 75 PHE A N 1
ATOM 547 C CA . PHE A 1 75 ? -5.129 -2.093 6.272 1.00 98.25 75 PHE A CA 1
ATOM 548 C C . PHE A 1 75 ? -5.915 -2.755 5.140 1.00 98.25 75 PHE A C 1
ATOM 550 O O . PHE A 1 75 ? -6.716 -3.657 5.375 1.00 98.25 75 PHE A O 1
ATOM 557 N N . CYS A 1 76 ? -5.694 -2.300 3.905 1.00 97.44 76 CYS A N 1
ATOM 558 C CA . CYS A 1 76 ? -6.259 -2.931 2.714 1.00 97.44 76 CYS A CA 1
ATOM 559 C C . CYS A 1 76 ? -5.160 -3.526 1.841 1.00 97.44 76 CYS A C 1
ATOM 561 O O . CYS A 1 76 ? -4.113 -2.903 1.641 1.00 97.44 76 CYS A O 1
ATOM 563 N N . LEU A 1 77 ? -5.453 -4.689 1.272 1.00 97.44 77 LEU A N 1
ATOM 564 C CA . LEU A 1 77 ? -4.621 -5.421 0.332 1.00 97.44 77 LEU A CA 1
ATOM 565 C C . LEU A 1 77 ? -5.119 -5.241 -1.101 1.00 97.44 77 LEU A C 1
ATOM 567 O O . LEU A 1 77 ? -6.252 -4.830 -1.358 1.00 97.44 77 LEU A O 1
ATOM 571 N N . ARG A 1 78 ? -4.244 -5.593 -2.031 1.00 96.44 78 ARG A N 1
ATOM 572 C CA . ARG A 1 78 ? -4.521 -5.811 -3.446 1.00 96.44 78 ARG A CA 1
ATOM 573 C C . ARG A 1 78 ? -3.450 -6.758 -3.962 1.00 96.44 78 ARG A C 1
ATOM 575 O O . ARG A 1 78 ? -2.340 -6.720 -3.426 1.00 96.44 78 ARG A O 1
ATOM 582 N N . ASP A 1 79 ? -3.773 -7.545 -4.980 1.00 96.94 79 ASP A N 1
ATOM 583 C CA . ASP A 1 79 ? -2.761 -8.280 -5.741 1.00 96.94 79 ASP A CA 1
ATOM 584 C C . ASP A 1 79 ? -1.544 -7.371 -6.069 1.00 96.94 79 ASP A C 1
ATOM 586 O O . ASP A 1 79 ? -1.741 -6.237 -6.534 1.00 96.94 79 ASP A O 1
ATOM 590 N N . PRO A 1 80 ? -0.299 -7.785 -5.756 1.00 97.56 80 PRO A N 1
ATOM 591 C CA . PRO A 1 80 ? 0.896 -6.974 -5.966 1.00 97.56 80 PRO A CA 1
ATOM 592 C C . PRO A 1 80 ? 1.085 -6.498 -7.408 1.00 97.56 80 PRO A C 1
ATOM 594 O O . PRO A 1 80 ? 1.440 -5.332 -7.613 1.00 97.56 80 PRO A O 1
ATOM 597 N N . VAL A 1 81 ? 0.789 -7.341 -8.400 1.00 97.31 81 VAL A N 1
ATOM 598 C CA . VAL A 1 81 ? 0.920 -6.994 -9.822 1.00 97.31 81 VAL A CA 1
ATOM 599 C C . VAL A 1 81 ? -0.182 -6.022 -10.246 1.00 97.31 81 VAL A C 1
ATOM 601 O O . VAL A 1 81 ? 0.098 -4.999 -10.875 1.00 97.31 81 VAL A O 1
ATOM 604 N N . ASP A 1 82 ? -1.427 -6.234 -9.826 1.00 95.81 82 ASP A N 1
ATOM 605 C CA . ASP A 1 82 ? -2.510 -5.280 -10.085 1.00 95.81 82 ASP A CA 1
ATOM 606 C C . ASP A 1 82 ? -2.269 -3.931 -9.394 1.00 95.81 82 ASP A C 1
ATOM 608 O O . ASP A 1 82 ? -2.600 -2.862 -9.932 1.00 95.81 82 ASP A O 1
ATOM 612 N N . ARG A 1 83 ? -1.673 -3.951 -8.194 1.00 96.44 83 ARG A N 1
ATOM 613 C CA . ARG A 1 83 ? -1.232 -2.745 -7.484 1.00 96.44 83 ARG A CA 1
ATOM 614 C C . ARG A 1 83 ? -0.158 -2.019 -8.288 1.00 96.44 83 ARG A C 1
ATOM 616 O O . ARG A 1 83 ? -0.264 -0.798 -8.432 1.00 96.44 83 ARG A O 1
ATOM 623 N N . PHE A 1 84 ? 0.819 -2.744 -8.832 1.00 97.50 84 PHE A N 1
ATOM 624 C CA . PHE A 1 84 ? 1.853 -2.212 -9.719 1.00 97.50 84 PHE A CA 1
ATOM 625 C C . PHE A 1 84 ? 1.246 -1.547 -10.960 1.00 97.50 84 PHE A C 1
ATOM 627 O O . PHE A 1 84 ? 1.483 -0.359 -11.178 1.00 97.50 84 PHE A O 1
ATOM 634 N N . ILE A 1 85 ? 0.376 -2.238 -11.706 1.00 96.38 85 ILE A N 1
ATOM 635 C CA . ILE A 1 85 ? -0.296 -1.693 -12.901 1.00 96.38 85 ILE A CA 1
ATOM 636 C C . ILE A 1 85 ? -1.084 -0.426 -12.543 1.00 96.38 85 ILE A C 1
ATOM 638 O O . ILE A 1 85 ? -1.028 0.597 -13.236 1.00 96.38 85 ILE A O 1
ATOM 642 N N . SER A 1 86 ? -1.821 -0.463 -11.429 1.00 93.75 86 SER A N 1
ATOM 643 C CA . SER A 1 86 ? -2.572 0.694 -10.946 1.00 93.75 86 SER A CA 1
ATOM 644 C C . SER A 1 86 ? -1.656 1.857 -10.556 1.00 93.75 86 SER A C 1
ATOM 646 O O . SER A 1 86 ? -1.977 3.010 -10.851 1.00 93.75 86 SER A O 1
ATOM 648 N N . GLY A 1 87 ? -0.528 1.578 -9.901 1.00 95.12 87 GLY A N 1
ATOM 649 C CA . GLY A 1 87 ? 0.483 2.557 -9.509 1.00 95.12 87 GLY A CA 1
ATOM 650 C C . GLY A 1 87 ? 1.154 3.212 -10.710 1.00 95.12 87 GLY A C 1
ATOM 651 O O . GLY A 1 87 ? 1.167 4.442 -10.792 1.00 95.12 87 GLY A O 1
ATOM 652 N N . PHE A 1 88 ? 1.603 2.400 -11.670 1.00 97.12 88 PHE A N 1
ATOM 653 C CA . PHE A 1 88 ? 2.282 2.827 -12.890 1.00 97.12 88 PHE A CA 1
ATOM 654 C C . PHE A 1 88 ? 1.434 3.850 -13.637 1.00 97.12 88 PHE A C 1
ATOM 656 O O . PHE A 1 88 ? 1.825 5.004 -13.801 1.00 97.12 88 PHE A O 1
ATOM 663 N N . TYR A 1 89 ? 0.203 3.476 -13.982 1.00 95.06 89 TYR A N 1
ATOM 664 C CA . TYR A 1 89 ? -0.686 4.356 -14.732 1.00 95.06 89 TYR A CA 1
ATOM 665 C C . TYR A 1 89 ? -1.164 5.568 -13.933 1.00 95.06 89 TYR A C 1
ATOM 667 O O . TYR A 1 89 ? -1.382 6.643 -14.496 1.00 95.06 89 TYR A O 1
ATOM 675 N N . SER A 1 90 ? -1.308 5.424 -12.614 1.00 93.00 90 SER A N 1
ATOM 676 C CA . SER A 1 90 ? -1.617 6.552 -11.737 1.00 93.00 90 SER A CA 1
ATOM 677 C C . SER A 1 90 ? -0.511 7.603 -11.781 1.00 93.00 90 SER A C 1
ATOM 679 O O . SER A 1 90 ? -0.817 8.796 -11.807 1.00 93.00 90 SER A O 1
ATOM 681 N N . ARG A 1 91 ? 0.762 7.192 -11.782 1.00 95.69 91 ARG A N 1
ATOM 682 C CA . ARG A 1 91 ? 1.893 8.121 -11.847 1.00 95.69 91 ARG A CA 1
ATOM 683 C C . ARG A 1 91 ? 2.179 8.615 -13.247 1.00 95.69 91 ARG A C 1
ATOM 685 O O . ARG A 1 91 ? 2.375 9.817 -13.386 1.00 95.69 91 ARG A O 1
ATOM 692 N N . GLN A 1 92 ? 2.057 7.779 -14.272 1.00 95.44 92 GLN A N 1
ATOM 693 C CA . GLN A 1 92 ? 2.172 8.207 -15.664 1.00 95.44 92 GLN A CA 1
ATOM 694 C C . GLN A 1 92 ? 1.177 9.339 -15.979 1.00 95.44 92 GLN A C 1
ATOM 696 O O . GLN A 1 92 ? 1.525 10.346 -16.577 1.00 95.44 92 GLN A O 1
ATOM 701 N N . ARG A 1 93 ? -0.054 9.279 -15.460 1.00 93.31 93 ARG A N 1
ATOM 702 C CA . ARG A 1 93 ? -1.024 10.381 -15.618 1.00 93.31 93 ARG A CA 1
ATOM 703 C C . ARG A 1 93 ? -0.929 11.474 -14.551 1.00 93.31 93 ARG A C 1
ATOM 705 O O . ARG A 1 93 ? -1.872 12.245 -14.389 1.00 93.31 93 ARG A O 1
ATOM 712 N N . ARG A 1 94 ? 0.155 11.531 -13.772 1.00 93.31 94 ARG A N 1
ATOM 713 C CA . ARG A 1 94 ? 0.392 12.539 -12.720 1.00 93.31 94 ARG A CA 1
ATOM 714 C C . ARG A 1 94 ? -0.677 12.590 -11.613 1.00 93.31 94 ARG A C 1
ATOM 716 O O . ARG A 1 94 ? -0.760 13.554 -10.858 1.00 93.31 94 ARG A O 1
ATOM 723 N N . GLY A 1 95 ? -1.457 11.520 -11.452 1.00 86.06 95 GLY A N 1
ATOM 724 C CA . GLY A 1 95 ? -2.566 11.433 -10.496 1.00 86.06 95 GLY A CA 1
ATOM 725 C C . GLY A 1 95 ? -3.886 12.046 -10.982 1.00 86.06 95 GLY A C 1
ATOM 726 O O . GLY A 1 95 ? -4.823 12.164 -10.189 1.00 86.06 95 GLY A O 1
ATOM 727 N N . ARG A 1 96 ? -3.983 12.419 -12.264 1.00 84.75 96 ARG A N 1
ATOM 728 C CA . ARG A 1 96 ? -5.203 12.981 -12.860 1.00 84.75 96 ARG A CA 1
ATOM 729 C C . ARG A 1 96 ? -6.340 11.948 -12.902 1.00 84.75 96 ARG A C 1
ATOM 731 O O . ARG A 1 96 ? -6.064 10.756 -13.087 1.00 84.75 96 ARG A O 1
ATOM 738 N N . PRO A 1 97 ? -7.609 12.390 -12.763 1.00 80.69 97 PRO A N 1
ATOM 739 C CA . PRO A 1 97 ? -8.072 13.791 -12.759 1.00 80.69 97 PRO A CA 1
ATOM 740 C C . PRO A 1 97 ? -8.015 14.505 -11.397 1.00 80.69 97 PRO A C 1
ATOM 742 O O . PRO A 1 97 ? -8.125 15.724 -11.348 1.00 80.69 97 PRO A O 1
ATOM 745 N N . ARG A 1 98 ? -7.846 13.777 -10.287 1.00 75.56 98 ARG A N 1
ATOM 746 C CA . ARG A 1 98 ? -7.949 14.355 -8.934 1.00 75.56 98 ARG A CA 1
ATOM 747 C C . ARG A 1 98 ? -6.733 15.183 -8.519 1.00 75.56 98 ARG A C 1
ATOM 749 O O . ARG A 1 98 ? -6.874 16.124 -7.743 1.00 75.56 98 ARG A O 1
ATOM 756 N N . TYR A 1 99 ? -5.556 14.811 -9.005 1.00 84.19 99 TYR A N 1
ATOM 757 C CA . TYR A 1 99 ? -4.289 15.476 -8.715 1.00 84.19 99 TYR A CA 1
ATOM 758 C C . TYR A 1 99 ? -3.547 15.789 -10.014 1.00 84.19 99 TYR A C 1
ATOM 760 O O . TYR A 1 99 ? -3.834 15.201 -11.052 1.00 84.19 99 TYR A O 1
ATOM 768 N N . ASP A 1 100 ? -2.561 16.681 -9.951 1.00 89.88 100 ASP A N 1
ATOM 769 C CA . ASP A 1 100 ? -1.659 16.956 -11.075 1.00 89.88 100 ASP A CA 1
ATOM 770 C C . ASP A 1 100 ? -0.204 17.080 -10.609 1.00 89.88 100 ASP A C 1
ATOM 772 O O . ASP A 1 100 ? 0.515 18.041 -10.893 1.00 89.88 100 ASP A O 1
ATOM 776 N N . ASN A 1 101 ? 0.235 16.085 -9.842 1.00 89.94 101 ASN A N 1
ATOM 777 C CA . ASN A 1 101 ? 1.560 16.071 -9.241 1.00 89.94 101 ASN A CA 1
ATOM 77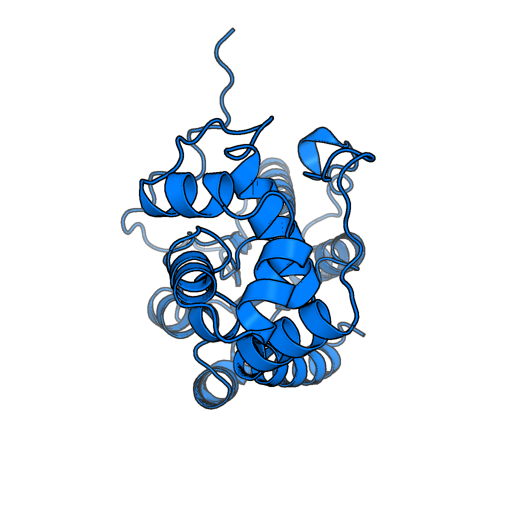8 C C . ASN A 1 101 ? 2.605 15.856 -10.333 1.00 89.94 101 ASN A C 1
ATOM 780 O O . ASN A 1 101 ? 2.597 14.806 -10.986 1.00 89.94 101 ASN A O 1
ATOM 784 N N . ALA A 1 102 ? 3.491 16.838 -10.510 1.00 95.06 102 ALA A N 1
ATOM 785 C CA . ALA A 1 102 ? 4.619 16.755 -11.430 1.00 95.06 102 ALA A CA 1
ATOM 786 C C . ALA A 1 102 ? 5.383 15.436 -11.253 1.00 95.06 102 ALA A C 1
ATOM 788 O O . ALA A 1 102 ? 5.423 14.862 -10.159 1.00 95.06 102 ALA A O 1
ATOM 789 N N . TRP A 1 103 ? 5.940 14.936 -12.351 1.00 96.88 103 TRP A N 1
ATOM 790 C CA . TRP A 1 103 ? 6.862 13.816 -12.276 1.00 96.88 103 TRP A CA 1
ATOM 791 C C . TRP A 1 103 ? 8.129 14.239 -11.543 1.00 96.88 103 TRP A C 1
ATOM 793 O O . TRP A 1 103 ? 8.628 15.350 -11.732 1.00 96.88 103 TRP A O 1
ATOM 803 N N . THR A 1 104 ? 8.646 13.346 -10.708 1.00 96.44 104 THR A N 1
ATOM 804 C CA . THR A 1 104 ? 10.032 13.446 -10.244 1.00 96.44 104 THR A CA 1
ATOM 805 C C . THR A 1 104 ? 10.988 13.205 -11.422 1.00 96.44 104 THR A C 1
ATOM 807 O O . THR A 1 104 ? 10.566 12.652 -12.440 1.00 96.44 104 THR A O 1
ATOM 810 N N . PRO A 1 105 ? 12.284 13.551 -11.308 1.00 97.12 105 PRO A N 1
ATOM 811 C CA . PRO A 1 105 ? 13.262 13.216 -12.345 1.00 97.12 105 PRO A CA 1
ATOM 812 C C . PRO A 1 105 ? 13.278 11.718 -12.693 1.00 97.12 105 PRO A C 1
ATOM 814 O O . PRO A 1 105 ? 13.236 11.364 -13.867 1.00 97.12 105 PRO A O 1
ATOM 817 N N . ALA A 1 106 ? 13.220 10.848 -11.678 1.00 95.62 106 ALA A N 1
ATOM 818 C CA . ALA A 1 106 ? 13.165 9.398 -11.871 1.00 95.62 106 ALA A CA 1
ATOM 819 C C . ALA A 1 106 ? 11.892 8.946 -12.608 1.00 95.62 106 ALA A C 1
ATOM 821 O O . ALA A 1 106 ? 11.937 8.051 -13.444 1.00 95.62 106 ALA A O 1
ATOM 822 N N . GLU A 1 107 ? 10.749 9.574 -12.327 1.00 97.94 107 GLU A N 1
ATOM 823 C CA . GLU A 1 107 ? 9.500 9.289 -13.038 1.00 97.94 107 GLU A CA 1
ATOM 824 C C . GLU A 1 107 ? 9.538 9.781 -14.487 1.00 97.94 107 GLU A C 1
ATOM 826 O O . GLU A 1 107 ? 9.050 9.084 -15.370 1.00 97.94 107 GLU A O 1
ATOM 831 N N . ALA A 1 108 ? 10.131 10.948 -14.748 1.00 97.56 108 ALA A N 1
ATOM 832 C CA . ALA A 1 108 ? 10.280 11.466 -16.104 1.00 97.56 108 ALA A CA 1
ATOM 833 C C . ALA A 1 108 ? 11.170 10.554 -16.964 1.00 97.56 108 ALA A C 1
ATOM 835 O O . ALA A 1 108 ? 10.809 10.250 -18.099 1.00 97.56 108 ALA A O 1
ATOM 836 N N . GLU A 1 109 ? 12.284 10.067 -16.409 1.00 97.56 109 GLU A N 1
ATOM 837 C CA . GLU A 1 109 ? 13.145 9.078 -17.067 1.00 97.56 109 GLU A CA 1
ATOM 838 C C . GLU A 1 109 ? 12.390 7.763 -17.318 1.00 97.56 109 GLU A C 1
ATOM 840 O O . GLU A 1 109 ? 12.340 7.276 -18.450 1.00 97.56 109 GLU A O 1
ATOM 845 N N . ALA A 1 110 ? 11.730 7.225 -16.287 1.00 98.06 110 ALA A N 1
ATOM 846 C CA . ALA A 1 110 ? 10.993 5.970 -16.385 1.00 98.06 110 ALA A CA 1
ATOM 847 C C . ALA A 1 110 ? 9.878 6.029 -17.440 1.00 98.06 110 ALA A C 1
ATOM 849 O O . ALA A 1 110 ? 9.793 5.143 -18.285 1.00 98.06 110 ALA A O 1
ATOM 850 N N . PHE A 1 111 ? 9.040 7.069 -17.431 1.00 97.62 111 PHE A N 1
ATOM 851 C CA . PHE A 1 111 ? 7.924 7.191 -18.375 1.00 97.62 111 PHE A CA 1
ATOM 852 C C . PHE A 1 111 ? 8.348 7.659 -19.770 1.00 97.62 111 PHE A C 1
ATOM 854 O O . PHE A 1 111 ? 7.598 7.450 -20.721 1.00 97.62 111 PHE A O 1
ATOM 861 N N . GLY A 1 112 ? 9.541 8.247 -19.912 1.00 97.06 112 GLY A N 1
ATOM 862 C CA . GLY A 1 112 ? 10.161 8.483 -21.215 1.00 97.06 112 GLY A CA 1
ATOM 863 C C . GLY A 1 112 ? 10.631 7.191 -21.890 1.00 97.06 112 GLY A C 1
ATOM 864 O O . GLY A 1 112 ? 10.603 7.100 -23.114 1.00 97.06 112 GLY A O 1
ATOM 865 N N . ARG A 1 113 ? 11.025 6.179 -21.103 1.00 97.81 113 ARG A N 1
ATOM 866 C CA . ARG A 1 113 ? 11.527 4.888 -21.604 1.00 97.81 113 ARG A CA 1
ATOM 867 C C . ARG A 1 113 ? 10.453 3.806 -21.698 1.00 97.81 113 ARG A C 1
ATOM 869 O O . ARG A 1 113 ? 10.426 3.043 -22.659 1.00 97.81 113 ARG A O 1
ATOM 876 N N . PHE A 1 114 ? 9.574 3.721 -20.705 1.00 97.75 114 PHE A N 1
ATOM 877 C CA . PHE A 1 114 ? 8.573 2.667 -20.592 1.00 97.75 114 PHE A CA 1
ATOM 878 C C . PHE A 1 114 ? 7.175 3.260 -20.760 1.00 97.75 114 PHE A C 1
ATOM 880 O O . PHE A 1 114 ? 6.624 3.885 -19.854 1.00 97.75 114 PHE A O 1
ATOM 887 N N . ALA A 1 115 ? 6.583 3.051 -21.937 1.00 95.00 115 ALA A N 1
ATOM 888 C CA . ALA A 1 115 ? 5.239 3.542 -22.242 1.00 95.00 115 ALA A CA 1
ATOM 889 C C . ALA A 1 115 ? 4.134 2.735 -21.535 1.00 95.00 115 ALA A C 1
ATOM 891 O O . ALA A 1 115 ? 3.063 3.274 -21.248 1.00 95.00 115 ALA A O 1
ATOM 892 N N . THR A 1 116 ? 4.388 1.459 -21.233 1.00 96.75 116 THR A N 1
ATOM 893 C CA . THR A 1 116 ? 3.411 0.545 -20.629 1.00 96.75 116 THR A CA 1
ATOM 894 C C . THR A 1 116 ? 4.021 -0.232 -19.455 1.00 96.75 116 THR A C 1
ATOM 896 O O . THR A 1 116 ? 5.242 -0.414 -19.407 1.00 96.75 116 THR A O 1
ATOM 899 N N . PRO A 1 117 ? 3.189 -0.727 -18.515 1.00 97.44 117 PRO A N 1
ATOM 900 C CA . PRO A 1 117 ? 3.632 -1.632 -17.458 1.00 97.44 117 PRO A CA 1
ATOM 901 C C . PRO A 1 117 ? 4.308 -2.886 -18.020 1.00 97.44 117 PRO A C 1
ATOM 903 O O . PRO A 1 117 ? 5.292 -3.347 -17.452 1.00 97.44 117 PRO A O 1
ATOM 906 N N . ASP A 1 118 ? 3.818 -3.406 -19.150 1.00 98.12 118 ASP A N 1
ATOM 907 C CA . ASP A 1 118 ? 4.404 -4.574 -19.808 1.00 98.12 118 ASP A CA 1
ATOM 908 C C . ASP A 1 118 ? 5.800 -4.281 -20.369 1.00 98.12 118 ASP A C 1
ATOM 910 O O . ASP A 1 118 ? 6.714 -5.074 -20.167 1.00 98.12 118 ASP A O 1
ATOM 914 N N . ALA A 1 119 ? 6.015 -3.114 -20.989 1.00 98.06 119 ALA A N 1
ATOM 915 C CA . ALA A 1 119 ? 7.346 -2.721 -21.451 1.00 98.06 119 ALA A CA 1
ATOM 916 C C . ALA A 1 119 ? 8.357 -2.654 -20.294 1.00 98.06 119 ALA A C 1
ATOM 918 O O . ALA A 1 119 ? 9.479 -3.139 -20.442 1.00 98.06 119 ALA A O 1
ATOM 919 N N . LEU A 1 120 ? 7.948 -2.109 -19.141 1.00 98.44 120 LEU A N 1
ATOM 920 C CA . LEU A 1 120 ? 8.772 -2.107 -17.931 1.00 98.44 120 LEU A CA 1
ATOM 921 C C . LEU A 1 120 ? 9.012 -3.535 -17.412 1.00 98.44 120 LEU A C 1
ATOM 923 O O . LEU A 1 120 ? 10.152 -3.892 -17.131 1.00 98.44 120 LEU A O 1
ATOM 927 N N . GLY A 1 121 ? 7.975 -4.373 -17.340 1.00 98.38 121 GLY A N 1
ATOM 928 C CA . GLY A 1 121 ? 8.098 -5.758 -16.877 1.00 98.38 121 GLY A CA 1
ATOM 929 C C . GLY A 1 121 ? 8.981 -6.630 -17.779 1.00 98.38 121 GLY A C 1
ATOM 930 O O . GLY A 1 121 ? 9.795 -7.398 -17.280 1.00 98.38 121 GLY A O 1
ATOM 931 N N . ARG A 1 122 ? 8.900 -6.486 -19.109 1.00 98.50 122 ARG A N 1
ATOM 932 C CA . ARG A 1 122 ? 9.794 -7.196 -20.045 1.00 98.50 122 ARG A CA 1
ATOM 933 C C . ARG A 1 122 ? 11.245 -6.746 -19.916 1.00 98.50 122 ARG A C 1
ATOM 935 O O . ARG A 1 122 ? 12.136 -7.581 -20.031 1.00 98.50 122 ARG A O 1
ATOM 942 N N . ALA A 1 123 ? 11.479 -5.453 -19.694 1.00 98.56 123 ALA A N 1
ATOM 943 C CA . ALA A 1 123 ? 12.819 -4.926 -19.456 1.00 98.56 123 ALA A CA 1
ATOM 944 C C . ALA A 1 123 ? 13.380 -5.421 -18.114 1.00 98.56 123 ALA A C 1
ATOM 946 O O . ALA A 1 123 ? 14.539 -5.817 -18.051 1.00 98.56 123 ALA A O 1
ATOM 947 N N . LEU A 1 124 ? 12.542 -5.506 -17.076 1.00 98.38 124 LEU A N 1
ATOM 948 C CA . LEU A 1 124 ? 12.905 -6.130 -15.803 1.00 98.38 124 LEU A CA 1
ATOM 949 C C . LEU A 1 124 ? 13.277 -7.610 -15.996 1.00 98.38 124 LEU A C 1
ATOM 951 O O . LEU A 1 124 ? 14.319 -8.049 -15.530 1.00 98.38 124 LEU A O 1
ATOM 955 N N . ALA A 1 125 ? 12.497 -8.350 -16.790 1.00 98.44 125 ALA A N 1
ATOM 956 C CA . ALA A 1 125 ? 12.791 -9.735 -17.173 1.00 98.44 125 ALA A CA 1
ATOM 957 C C . ALA A 1 125 ? 14.045 -9.901 -18.054 1.00 98.44 125 ALA A C 1
ATOM 959 O O . ALA A 1 125 ? 14.426 -11.024 -18.389 1.00 98.44 125 ALA A O 1
ATOM 960 N N . ALA A 1 126 ? 14.620 -8.806 -18.544 1.00 98.31 126 ALA A N 1
ATOM 961 C CA . ALA A 1 126 ? 15.872 -8.777 -19.293 1.00 98.31 126 ALA A CA 1
ATOM 962 C C . ALA A 1 126 ? 17.028 -8.208 -18.452 1.00 98.31 126 ALA A C 1
ATOM 964 O O . ALA A 1 126 ? 18.084 -7.925 -19.010 1.00 98.31 126 ALA A O 1
ATOM 965 N N . ASP A 1 127 ? 16.815 -8.035 -17.143 1.00 97.75 127 ASP A N 1
ATOM 966 C CA . ASP A 1 127 ? 17.764 -7.451 -16.193 1.00 97.75 127 ASP A CA 1
ATOM 967 C C . ASP A 1 127 ? 18.252 -6.043 -16.597 1.00 97.75 127 ASP A C 1
ATOM 969 O O . ASP A 1 127 ? 19.403 -5.651 -16.413 1.00 97.75 127 ASP A O 1
ATOM 973 N N . ASP A 1 128 ? 17.358 -5.248 -17.193 1.00 98.31 128 ASP A N 1
ATOM 974 C CA . ASP A 1 128 ? 17.667 -3.888 -17.627 1.00 98.31 128 ASP A CA 1
ATOM 975 C C . ASP A 1 128 ? 17.825 -2.948 -16.418 1.00 98.31 128 ASP A C 1
ATOM 977 O O . ASP A 1 128 ? 16.882 -2.711 -15.657 1.00 98.31 128 ASP A O 1
ATOM 981 N N . LEU A 1 129 ? 19.004 -2.336 -16.271 1.00 98.12 129 LEU A N 1
ATOM 982 C CA . LEU A 1 129 ? 19.307 -1.402 -15.180 1.00 98.12 129 LEU A CA 1
ATOM 983 C C . LEU A 1 129 ? 18.300 -0.241 -15.070 1.00 98.12 129 LEU A C 1
ATOM 985 O O . LEU A 1 129 ? 18.000 0.219 -13.967 1.00 98.12 129 LEU A O 1
ATOM 989 N N . ALA A 1 130 ? 17.767 0.259 -16.186 1.00 98.19 130 ALA A N 1
ATOM 990 C CA . ALA A 1 130 ? 16.772 1.326 -16.149 1.00 98.19 130 ALA A CA 1
ATOM 991 C C . ALA A 1 130 ? 15.410 0.829 -15.649 1.00 98.19 130 ALA A C 1
ATOM 993 O O . ALA A 1 130 ? 14.673 1.607 -15.043 1.00 98.19 130 ALA A O 1
ATOM 994 N N . ALA A 1 131 ? 15.080 -0.449 -15.862 1.00 98.50 131 ALA A N 1
ATOM 995 C CA . ALA A 1 131 ? 13.877 -1.051 -15.298 1.00 98.50 131 ALA A CA 1
ATOM 996 C C . ALA A 1 131 ? 13.983 -1.135 -13.771 1.00 98.50 131 ALA A C 1
ATOM 998 O O . ALA A 1 131 ? 13.086 -0.653 -13.081 1.00 98.50 131 ALA A O 1
ATOM 999 N N . HIS A 1 132 ? 15.110 -1.622 -13.242 1.00 98.38 132 HIS A N 1
ATOM 1000 C CA . HIS A 1 132 ? 15.386 -1.634 -11.797 1.00 98.38 132 HIS A CA 1
ATOM 1001 C C . HIS A 1 132 ? 15.267 -0.235 -11.179 1.00 98.38 132 HIS A C 1
ATOM 1003 O O . HIS A 1 132 ? 14.497 -0.020 -10.241 1.00 98.38 132 HIS A O 1
ATOM 1009 N N . ARG A 1 133 ? 15.921 0.764 -11.787 1.00 98.25 133 ARG A N 1
ATOM 1010 C CA . ARG A 1 133 ? 15.822 2.167 -11.346 1.00 98.25 133 ARG A CA 1
ATOM 1011 C C . ARG A 1 133 ? 14.392 2.700 -11.382 1.00 98.25 133 ARG A C 1
ATOM 1013 O O . ARG A 1 133 ? 13.995 3.446 -10.488 1.00 98.25 133 ARG A O 1
ATOM 1020 N N . ALA A 1 134 ? 13.600 2.335 -12.391 1.00 98.31 134 ALA A N 1
ATOM 1021 C CA . ALA A 1 134 ? 12.195 2.722 -12.459 1.00 98.31 134 ALA A CA 1
ATOM 1022 C C . ALA A 1 134 ? 11.374 2.076 -11.330 1.00 98.31 134 ALA A C 1
ATOM 1024 O O . ALA A 1 134 ? 10.580 2.769 -10.686 1.00 98.31 134 ALA A O 1
ATOM 1025 N N . MET A 1 135 ? 11.592 0.788 -11.044 1.00 98.31 135 MET A N 1
ATOM 1026 C CA . MET A 1 135 ? 10.918 0.077 -9.951 1.00 98.31 135 MET A CA 1
ATOM 1027 C C . MET A 1 135 ? 11.205 0.719 -8.587 1.00 98.31 135 MET A C 1
ATOM 1029 O O . MET A 1 135 ? 10.295 0.861 -7.770 1.00 98.31 135 MET A O 1
ATOM 1033 N N . GLU A 1 136 ? 12.433 1.184 -8.361 1.00 97.44 136 GLU A N 1
ATOM 1034 C CA . GLU A 1 136 ? 12.863 1.843 -7.119 1.00 97.44 136 GLU A CA 1
ATOM 1035 C C . GLU A 1 136 ? 12.521 3.346 -7.057 1.00 97.44 136 GLU A C 1
ATOM 1037 O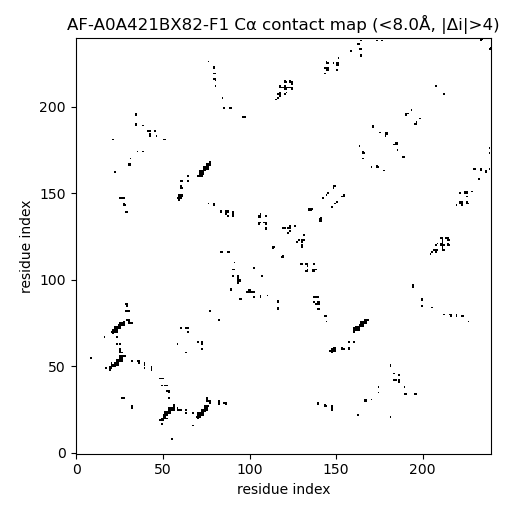 O . GLU A 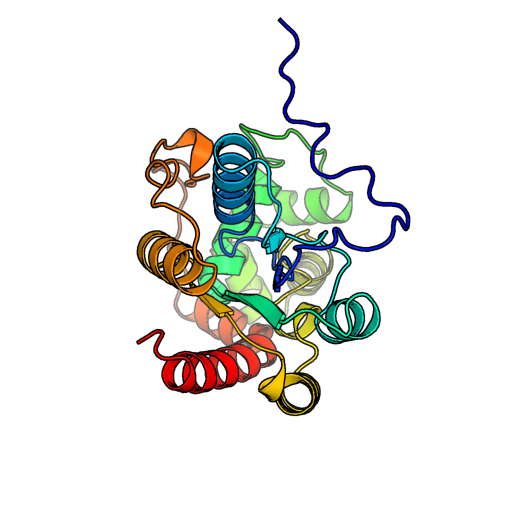1 136 ? 12.341 3.926 -5.978 1.00 97.44 136 GLU A O 1
ATOM 1042 N N . GLY A 1 137 ? 12.422 3.999 -8.215 1.00 96.38 137 GLY A N 1
ATOM 1043 C CA . GLY A 1 137 ? 12.272 5.448 -8.330 1.00 96.38 137 GLY A CA 1
ATOM 1044 C C . GLY A 1 137 ? 10.825 5.929 -8.413 1.00 96.38 137 GLY A C 1
ATOM 1045 O O . GLY A 1 137 ? 10.486 6.980 -7.856 1.00 96.38 137 GLY A O 1
ATOM 1046 N N . VAL A 1 138 ? 9.951 5.174 -9.081 1.00 97.31 138 VAL A N 1
ATOM 1047 C CA . VAL A 1 138 ? 8.574 5.605 -9.352 1.00 97.31 138 VAL A CA 1
ATOM 1048 C C . VAL A 1 138 ? 7.697 5.454 -8.106 1.00 97.31 138 VAL A C 1
ATOM 1050 O O . VAL A 1 138 ? 7.677 4.423 -7.421 1.00 97.31 138 VAL A O 1
ATOM 1053 N N . LEU A 1 139 ? 6.915 6.495 -7.798 1.00 92.56 139 LEU A N 1
ATOM 1054 C CA . LEU A 1 139 ? 5.988 6.460 -6.670 1.00 92.56 139 LEU A CA 1
ATOM 1055 C C . LEU A 1 139 ? 4.932 5.354 -6.864 1.00 92.56 139 LEU A C 1
ATOM 1057 O O . LEU A 1 139 ? 4.426 5.138 -7.959 1.00 92.56 139 LEU A O 1
ATOM 1061 N N . HIS A 1 140 ? 4.568 4.671 -5.776 1.00 93.31 140 HIS A N 1
ATOM 1062 C CA . HIS A 1 140 ? 3.688 3.487 -5.740 1.00 93.31 140 HIS A CA 1
ATOM 1063 C C . HIS A 1 140 ? 4.267 2.186 -6.318 1.00 93.31 140 HIS A C 1
ATOM 1065 O O . HIS A 1 140 ? 3.691 1.135 -6.048 1.00 93.31 140 HIS A O 1
ATOM 1071 N N . LEU A 1 141 ? 5.396 2.229 -7.031 1.00 96.06 141 LEU A N 1
ATOM 1072 C CA . LEU A 1 141 ? 6.123 1.031 -7.470 1.00 96.06 141 LEU A CA 1
ATOM 1073 C C . LEU A 1 141 ? 7.129 0.601 -6.401 1.00 96.06 141 LEU A C 1
ATOM 1075 O O . LEU A 1 141 ? 7.114 -0.546 -5.956 1.00 96.06 141 LEU A O 1
ATOM 1079 N N . ARG A 1 142 ? 7.893 1.579 -5.902 1.00 94.31 142 ARG A N 1
ATOM 1080 C CA . ARG A 1 142 ? 9.011 1.391 -4.965 1.00 94.31 142 ARG A CA 1
ATOM 1081 C C . ARG A 1 142 ? 8.672 0.907 -3.557 1.00 94.31 142 ARG A C 1
ATOM 1083 O O . ARG A 1 142 ? 9.564 0.576 -2.788 1.00 94.31 142 ARG A O 1
ATOM 1090 N N . ARG A 1 143 ? 7.405 0.988 -3.144 1.00 94.31 143 ARG A N 1
ATOM 1091 C CA . ARG A 1 143 ? 6.965 0.671 -1.773 1.00 94.31 143 ARG A CA 1
ATOM 1092 C C . ARG A 1 143 ? 5.699 -0.164 -1.828 1.00 94.31 143 ARG A C 1
ATOM 1094 O O . ARG A 1 143 ? 4.629 0.358 -2.146 1.00 94.31 143 ARG A O 1
ATOM 1101 N N . GLY A 1 144 ? 5.862 -1.448 -1.533 1.00 94.38 144 GLY A N 1
ATOM 1102 C CA . GLY A 1 144 ? 4.807 -2.451 -1.539 1.00 94.38 144 GLY A CA 1
ATOM 1103 C C . GLY A 1 144 ? 4.304 -2.848 -0.159 1.00 94.38 144 GLY A C 1
ATOM 1104 O O . GLY A 1 144 ? 4.536 -2.148 0.827 1.00 94.38 144 GLY A O 1
ATOM 1105 N N . LEU A 1 145 ? 3.600 -3.976 -0.096 1.00 97.38 145 LEU A N 1
ATOM 1106 C CA . LEU A 1 145 ? 3.056 -4.520 1.151 1.00 97.38 145 LEU A CA 1
ATOM 1107 C C . LEU A 1 145 ? 4.162 -4.770 2.178 1.00 97.38 145 LEU A C 1
ATOM 1109 O O . LEU A 1 145 ? 4.024 -4.345 3.323 1.00 97.38 145 LEU A O 1
ATOM 1113 N N . ALA A 1 146 ? 5.284 -5.355 1.760 1.00 97.25 146 ALA A N 1
ATOM 1114 C CA . ALA A 1 146 ? 6.419 -5.640 2.629 1.00 97.25 146 ALA A CA 1
ATOM 1115 C C . ALA A 1 146 ? 7.037 -4.373 3.242 1.00 97.25 146 ALA A C 1
ATOM 1117 O O . ALA A 1 146 ? 7.508 -4.412 4.373 1.00 97.25 146 ALA A O 1
ATOM 1118 N N . HIS A 1 147 ? 6.971 -3.227 2.555 1.00 96.88 147 HIS A N 1
ATOM 1119 C CA . HIS A 1 147 ? 7.426 -1.955 3.121 1.00 96.88 147 HIS A CA 1
ATOM 1120 C C . HIS A 1 147 ? 6.504 -1.451 4.239 1.00 96.88 147 HIS A C 1
ATOM 1122 O O . HIS A 1 147 ? 6.976 -0.994 5.275 1.00 96.88 147 HIS A O 1
ATOM 1128 N N . TYR A 1 148 ? 5.187 -1.496 4.023 1.00 97.81 148 TYR A N 1
ATOM 1129 C CA . TYR A 1 148 ? 4.213 -0.940 4.970 1.00 97.81 148 TYR A CA 1
ATOM 1130 C C . TYR A 1 148 ? 3.920 -1.869 6.150 1.00 97.81 148 TYR A C 1
ATOM 1132 O O . TYR A 1 148 ? 3.619 -1.388 7.242 1.00 97.81 148 TYR A O 1
ATOM 1140 N N . LEU A 1 149 ? 3.979 -3.180 5.918 1.00 98.06 149 LEU A N 1
ATOM 1141 C CA . LEU A 1 149 ? 3.657 -4.218 6.898 1.00 98.06 149 LEU A CA 1
ATOM 1142 C C . LEU A 1 149 ? 4.905 -4.872 7.502 1.00 98.06 149 LEU A C 1
ATOM 1144 O O . LEU A 1 149 ? 4.782 -5.627 8.458 1.00 98.06 149 LEU A O 1
ATOM 1148 N N . GLU A 1 150 ? 6.090 -4.538 6.980 1.00 97.31 150 GLU A N 1
ATOM 1149 C CA . GLU A 1 150 ? 7.403 -4.859 7.559 1.00 97.31 150 GLU A CA 1
ATOM 1150 C C . GLU A 1 150 ? 7.685 -6.372 7.689 1.00 97.31 150 GLU A C 1
ATOM 1152 O O . GLU A 1 150 ? 8.509 -6.805 8.492 1.00 97.31 150 GLU A O 1
ATOM 1157 N N . GLY A 1 151 ? 7.031 -7.186 6.853 1.00 95.06 151 GLY A N 1
ATOM 1158 C CA . GLY A 1 151 ? 7.261 -8.629 6.759 1.00 95.06 151 GLY A CA 1
ATOM 1159 C C . GLY A 1 151 ? 6.522 -9.473 7.805 1.00 95.06 151 GLY A C 1
ATOM 1160 O O . GLY A 1 151 ? 5.814 -8.974 8.678 1.00 95.06 151 GLY A O 1
ATOM 1161 N N . ILE A 1 152 ? 6.688 -10.797 7.704 1.00 97.94 152 ILE A N 1
ATOM 1162 C CA . ILE A 1 152 ? 5.924 -11.781 8.493 1.00 97.94 152 ILE A CA 1
ATOM 1163 C C . ILE A 1 152 ? 6.198 -11.651 9.998 1.00 97.94 152 ILE A C 1
ATOM 1165 O O . ILE A 1 152 ? 5.260 -11.638 10.786 1.00 97.94 152 ILE A O 1
ATOM 1169 N N . ALA A 1 153 ? 7.455 -11.476 10.411 1.00 97.88 153 ALA A N 1
ATOM 1170 C CA . ALA A 1 153 ? 7.798 -11.383 11.833 1.00 97.88 153 ALA A CA 1
ATOM 1171 C C . ALA A 1 153 ? 7.138 -10.176 12.534 1.00 97.88 153 ALA A C 1
ATOM 1173 O O . ALA A 1 153 ? 6.780 -10.247 13.713 1.00 97.88 153 ALA A O 1
ATOM 1174 N N . VAL A 1 154 ? 6.964 -9.055 11.823 1.00 98.12 154 VAL A N 1
ATOM 1175 C CA . VAL A 1 154 ? 6.262 -7.876 12.355 1.00 98.12 154 VAL A CA 1
ATOM 1176 C C . VAL A 1 154 ? 4.751 -8.102 12.367 1.00 98.12 154 VAL A C 1
ATOM 1178 O O . VAL A 1 154 ? 4.092 -7.744 13.346 1.00 98.12 154 VAL A O 1
ATOM 1181 N N . LEU A 1 155 ? 4.209 -8.746 11.330 1.00 98.44 155 LEU A N 1
ATOM 1182 C CA . LEU A 1 155 ? 2.807 -9.157 11.292 1.00 98.44 155 LEU A CA 1
ATOM 1183 C C . LEU A 1 155 ? 2.447 -10.072 12.465 1.00 98.44 155 LEU A C 1
ATOM 1185 O O . LEU A 1 155 ? 1.483 -9.789 13.166 1.00 98.44 155 LEU A O 1
ATOM 1189 N N . GLU A 1 156 ? 3.240 -11.108 12.734 1.00 98.31 156 GLU A N 1
ATOM 1190 C CA . GLU A 1 156 ? 3.019 -12.036 13.850 1.00 98.31 156 GLU A CA 1
ATOM 1191 C C . GLU A 1 156 ? 3.075 -11.326 15.202 1.00 98.31 156 GLU A C 1
ATOM 1193 O O . GLU A 1 156 ? 2.172 -11.479 16.026 1.00 98.31 156 GLU A O 1
ATOM 1198 N N . ARG A 1 157 ? 4.084 -10.469 15.405 1.00 98.06 157 ARG A N 1
ATOM 1199 C CA . ARG A 1 157 ? 4.218 -9.648 16.618 1.00 98.06 157 ARG A CA 1
ATOM 1200 C C . ARG A 1 157 ? 2.979 -8.793 16.883 1.00 98.06 157 ARG A C 1
ATOM 1202 O O . ARG A 1 157 ? 2.622 -8.566 18.039 1.00 98.06 157 ARG A O 1
ATOM 1209 N N . HIS A 1 158 ? 2.352 -8.281 15.828 1.00 98.00 158 HIS A N 1
ATOM 1210 C CA . HIS A 1 158 ? 1.197 -7.396 15.929 1.00 98.00 158 HIS A CA 1
ATOM 1211 C C . HIS A 1 158 ? -0.139 -8.074 15.621 1.00 98.00 158 HIS A C 1
ATOM 1213 O O . HIS A 1 158 ? -1.162 -7.397 15.698 1.00 98.00 158 HIS A O 1
ATOM 1219 N N . ALA A 1 159 ? -0.168 -9.385 15.368 1.00 98.06 159 ALA A N 1
ATOM 1220 C CA . ALA A 1 159 ? -1.375 -10.124 15.003 1.00 98.06 159 ALA A CA 1
ATOM 1221 C C . ALA A 1 159 ? -2.547 -9.903 15.977 1.00 98.06 159 ALA A C 1
ATOM 1223 O O . ALA A 1 159 ? -3.634 -9.582 15.503 1.00 98.06 159 ALA A O 1
ATOM 1224 N N . PRO A 1 160 ? -2.359 -9.908 17.318 1.00 97.50 160 PRO A N 1
ATOM 1225 C CA . PRO A 1 160 ? -3.456 -9.643 18.257 1.00 97.50 160 PRO A CA 1
ATOM 1226 C C . PRO A 1 160 ? -4.088 -8.251 18.124 1.00 97.50 160 PRO A C 1
ATOM 1228 O O . PRO A 1 160 ? -5.162 -7.999 18.662 1.00 97.50 160 PRO A O 1
ATOM 1231 N N . ARG A 1 161 ? -3.400 -7.318 17.457 1.00 97.56 161 ARG A N 1
ATOM 1232 C CA . ARG A 1 161 ? -3.862 -5.947 17.231 1.00 97.56 161 ARG A CA 1
ATOM 1233 C C . ARG A 1 161 ? -4.426 -5.732 15.835 1.00 97.56 161 ARG A C 1
ATOM 1235 O O . ARG A 1 161 ? -4.984 -4.664 15.598 1.00 97.56 161 ARG A O 1
ATOM 1242 N N . ILE A 1 162 ? -4.279 -6.679 14.911 1.00 98.44 162 ILE A N 1
ATOM 1243 C CA . ILE A 1 162 ? -4.795 -6.549 13.547 1.00 98.44 162 ILE A CA 1
ATOM 1244 C C . ILE A 1 162 ? -6.282 -6.916 13.564 1.00 98.44 162 ILE A C 1
ATOM 1246 O O . ILE A 1 162 ? -6.650 -8.079 13.630 1.00 98.44 162 ILE A O 1
ATOM 1250 N N . GLY A 1 163 ? -7.148 -5.902 13.527 1.00 97.75 163 GLY A N 1
ATOM 1251 C CA . GLY A 1 163 ? -8.603 -6.068 13.646 1.00 97.75 163 GLY A CA 1
ATOM 1252 C C . GLY A 1 163 ? -9.363 -5.965 12.323 1.00 97.75 163 GLY A C 1
ATOM 1253 O O . GLY A 1 163 ? -10.575 -6.178 12.291 1.00 97.75 163 GLY A O 1
ATOM 1254 N N . PHE A 1 164 ? -8.685 -5.592 11.232 1.00 98.19 164 PHE A N 1
ATOM 1255 C CA . PHE A 1 164 ? -9.298 -5.431 9.914 1.00 98.19 164 PHE A CA 1
ATOM 1256 C C . PHE A 1 164 ? -8.285 -5.613 8.783 1.00 98.19 164 PHE A C 1
ATOM 1258 O O . PHE A 1 164 ? -7.265 -4.930 8.726 1.00 98.19 164 PHE A O 1
ATOM 1265 N N . ILE A 1 165 ? -8.605 -6.478 7.825 1.00 98.31 165 ILE A N 1
ATOM 1266 C CA . ILE A 1 165 ? -7.826 -6.638 6.595 1.00 98.31 165 ILE A CA 1
ATOM 1267 C C . ILE A 1 165 ? -8.801 -6.551 5.431 1.00 98.31 165 ILE A C 1
ATOM 1269 O O . ILE A 1 165 ? -9.468 -7.531 5.118 1.00 98.31 165 ILE A O 1
ATOM 1273 N N . GLY A 1 166 ? -8.907 -5.381 4.804 1.00 96.94 166 GLY A N 1
ATOM 1274 C CA . GLY A 1 166 ? -9.711 -5.171 3.602 1.00 96.94 166 GLY A CA 1
ATOM 1275 C C . GLY A 1 166 ? -8.996 -5.639 2.332 1.00 96.94 166 GLY A C 1
ATOM 1276 O O . GLY A 1 166 ? -7.779 -5.825 2.314 1.00 96.94 166 GLY A O 1
ATOM 1277 N N . ARG A 1 167 ? -9.736 -5.782 1.240 1.00 96.19 167 ARG A N 1
ATOM 1278 C CA . ARG A 1 167 ? -9.228 -6.074 -0.100 1.00 96.19 167 ARG A CA 1
ATOM 1279 C C . ARG A 1 167 ? -9.822 -5.093 -1.089 1.00 96.19 167 ARG A C 1
ATOM 1281 O O . ARG A 1 167 ? -10.998 -4.752 -1.001 1.00 96.19 167 ARG A O 1
ATOM 1288 N N . GLN A 1 168 ? -9.025 -4.651 -2.055 1.00 93.69 168 GLN A N 1
ATOM 1289 C CA . GLN A 1 168 ? -9.518 -3.742 -3.084 1.00 93.69 168 GLN A CA 1
ATOM 1290 C C . GLN A 1 168 ? -10.663 -4.378 -3.883 1.00 93.69 168 GLN A C 1
ATOM 1292 O O . GLN A 1 168 ? -11.615 -3.677 -4.224 1.00 93.69 168 GLN A O 1
ATOM 1297 N N . GLU A 1 169 ? -10.596 -5.688 -4.132 1.00 91.25 169 GLU A N 1
ATOM 1298 C CA . GLU A 1 169 ? -11.578 -6.426 -4.934 1.00 91.25 169 GLU A CA 1
ATOM 1299 C C . GLU A 1 169 ? -12.936 -6.569 -4.227 1.00 91.25 169 GLU A C 1
ATOM 1301 O O . GLU A 1 169 ? -13.970 -6.604 -4.886 1.00 91.25 169 GLU A O 1
ATOM 1306 N N . THR A 1 170 ? -12.950 -6.592 -2.889 1.00 93.00 170 THR A N 1
ATOM 1307 C CA . THR A 1 170 ? -14.161 -6.758 -2.061 1.00 93.00 170 THR A CA 1
ATOM 1308 C C . THR A 1 170 ? -14.428 -5.551 -1.160 1.00 93.00 170 THR A C 1
ATOM 1310 O O . THR A 1 170 ? -15.136 -5.658 -0.158 1.00 93.00 170 THR A O 1
ATOM 1313 N N . LEU A 1 171 ? -13.881 -4.379 -1.509 1.00 92.25 171 LEU A N 1
ATOM 1314 C CA . LEU A 1 171 ? -13.815 -3.218 -0.616 1.00 92.25 171 LEU A CA 1
ATOM 1315 C C . LEU A 1 171 ? -15.187 -2.782 -0.085 1.00 92.25 171 LEU A C 1
ATOM 1317 O O . LEU A 1 171 ? -15.298 -2.400 1.075 1.00 92.25 171 LEU A O 1
ATOM 1321 N N . ALA A 1 172 ? -16.238 -2.855 -0.906 1.00 91.12 172 ALA A N 1
ATOM 1322 C CA . ALA A 1 172 ? -17.595 -2.505 -0.487 1.00 91.12 172 ALA A CA 1
ATOM 1323 C C . ALA A 1 172 ? -18.116 -3.416 0.636 1.00 91.12 172 ALA A C 1
ATOM 1325 O O . ALA A 1 172 ? -18.609 -2.922 1.653 1.00 91.12 172 ALA A O 1
ATOM 1326 N N . ALA A 1 173 ? -17.953 -4.732 0.483 1.00 92.06 173 ALA A N 1
ATOM 1327 C CA . ALA A 1 173 ? -18.334 -5.705 1.502 1.00 92.06 173 ALA A CA 1
ATOM 1328 C C . ALA A 1 173 ? -17.491 -5.537 2.777 1.00 92.06 173 ALA A C 1
ATOM 1330 O O . ALA A 1 173 ? -18.028 -5.559 3.886 1.00 92.06 173 ALA A O 1
ATOM 1331 N N . ASP A 1 174 ? -16.194 -5.273 2.618 1.00 94.75 174 ASP A N 1
ATOM 1332 C CA . ASP A 1 174 ? -15.267 -5.071 3.733 1.00 94.75 174 ASP A CA 1
ATOM 1333 C C . ASP A 1 174 ? -15.590 -3.805 4.533 1.00 94.75 174 ASP A C 1
ATOM 1335 O O . ASP A 1 174 ? -15.556 -3.816 5.762 1.00 94.75 174 ASP A O 1
ATOM 1339 N N . VAL A 1 175 ? -15.965 -2.715 3.858 1.00 92.62 175 VAL A N 1
ATOM 1340 C CA . VAL A 1 175 ? -16.413 -1.481 4.518 1.00 92.62 175 VAL A CA 1
ATOM 1341 C C . VAL A 1 175 ? -17.727 -1.708 5.258 1.00 92.62 175 VAL A C 1
ATOM 1343 O O . VAL A 1 175 ? -17.880 -1.242 6.388 1.00 92.62 175 VAL A O 1
ATOM 1346 N N . ALA A 1 176 ? -18.666 -2.456 4.675 1.00 91.62 176 ALA A N 1
ATOM 1347 C CA . ALA A 1 176 ? -19.903 -2.812 5.362 1.00 91.62 176 ALA A CA 1
ATOM 1348 C C . ALA A 1 176 ? -19.633 -3.654 6.622 1.00 91.62 176 ALA A C 1
ATOM 1350 O O . ALA A 1 176 ? -20.241 -3.415 7.667 1.00 91.62 176 ALA A O 1
ATOM 1351 N N . TRP A 1 177 ? -18.694 -4.602 6.552 1.00 93.50 177 TRP A N 1
ATOM 1352 C CA . TRP A 1 177 ? -18.244 -5.374 7.711 1.00 93.50 177 TRP A CA 1
ATOM 1353 C C . TRP A 1 177 ? -17.608 -4.479 8.780 1.00 93.50 177 TRP A C 1
ATOM 1355 O O . TRP A 1 177 ? -17.987 -4.553 9.951 1.00 93.50 177 TRP A O 1
ATOM 1365 N N . LEU A 1 178 ? -16.709 -3.577 8.375 1.00 94.12 178 LEU A N 1
ATOM 1366 C CA . LEU A 1 178 ? -16.021 -2.659 9.281 1.00 94.12 178 LEU A CA 1
ATOM 1367 C C . LEU A 1 178 ? -17.013 -1.754 10.019 1.00 94.12 178 LEU A C 1
ATOM 1369 O O . LEU A 1 178 ? -16.913 -1.592 11.235 1.00 94.12 178 LEU A O 1
ATOM 1373 N N . ARG A 1 179 ? -18.007 -1.212 9.307 1.00 91.44 179 ARG A N 1
ATOM 1374 C CA . ARG A 1 179 ? -19.075 -0.392 9.897 1.00 91.44 179 ARG A CA 1
ATOM 1375 C C . ARG A 1 179 ? -19.828 -1.149 10.987 1.00 91.44 179 ARG A C 1
ATOM 1377 O O . ARG A 1 179 ? -19.957 -0.629 12.093 1.00 91.44 179 ARG A O 1
ATOM 1384 N N . ARG A 1 180 ? -20.236 -2.397 10.720 1.00 91.62 180 ARG A N 1
ATOM 1385 C CA . ARG A 1 180 ? -20.898 -3.249 11.724 1.00 91.62 180 ARG A CA 1
ATOM 1386 C C . ARG A 1 180 ? -20.009 -3.486 12.944 1.00 91.62 180 ARG A C 1
ATOM 1388 O O . ARG A 1 180 ? -20.467 -3.275 14.063 1.00 91.62 180 ARG A O 1
ATOM 1395 N N . ARG A 1 181 ? -18.733 -3.844 12.748 1.00 92.31 181 ARG A N 1
ATOM 1396 C CA . ARG A 1 181 ? -17.778 -4.068 13.854 1.00 92.31 181 ARG A CA 1
ATOM 1397 C C . ARG A 1 181 ? -17.586 -2.824 14.722 1.00 92.31 181 ARG A C 1
ATOM 1399 O O . ARG A 1 181 ? -17.462 -2.921 15.942 1.00 92.31 181 ARG A O 1
ATOM 1406 N N . LEU A 1 182 ? -17.558 -1.649 14.101 1.00 92.19 182 LEU A N 1
ATOM 1407 C CA . LEU A 1 182 ? -17.379 -0.382 14.804 1.00 92.19 182 LEU A CA 1
ATOM 1408 C C . LEU A 1 182 ? -18.682 0.170 15.401 1.00 92.19 182 LEU A C 1
ATOM 1410 O O . LEU A 1 182 ? -18.621 1.181 16.101 1.00 92.19 182 LEU A O 1
ATOM 1414 N N . GLY A 1 183 ? -19.834 -0.470 15.175 1.00 89.81 183 GLY A N 1
ATOM 1415 C CA . GLY A 1 183 ? -21.136 0.048 15.605 1.00 89.81 183 GLY A CA 1
ATOM 1416 C C . GLY A 1 183 ? -21.503 1.359 14.903 1.00 89.81 183 GLY A C 1
ATOM 1417 O O . GLY A 1 183 ? -22.095 2.246 15.514 1.00 89.81 183 GLY A O 1
ATOM 1418 N N . LEU A 1 184 ? -21.078 1.517 13.648 1.00 86.06 184 LEU A N 1
ATOM 1419 C CA . LEU A 1 184 ? -21.466 2.627 12.786 1.00 86.06 184 LEU A CA 1
ATOM 1420 C C . LEU A 1 184 ? -22.761 2.249 12.061 1.00 86.06 184 LEU A C 1
ATOM 1422 O O . LEU A 1 184 ? -22.886 1.133 11.549 1.00 86.06 184 LEU A O 1
ATOM 1426 N N . SER A 1 185 ? -23.721 3.174 12.002 1.00 72.00 185 SER A N 1
ATOM 1427 C CA . SER A 1 185 ? -24.893 3.007 11.141 1.00 72.00 185 SER A CA 1
ATOM 1428 C C . SER A 1 185 ? -24.438 2.823 9.694 1.00 72.00 185 SER A C 1
ATOM 1430 O O . SER A 1 185 ? -23.431 3.405 9.288 1.00 72.00 185 SER A O 1
ATOM 1432 N N . ALA A 1 186 ? -25.172 2.043 8.902 1.00 62.56 186 ALA A N 1
ATOM 1433 C CA . ALA A 1 186 ? -24.909 1.938 7.473 1.00 62.56 186 ALA A CA 1
ATOM 1434 C C . ALA A 1 186 ? -25.113 3.316 6.815 1.00 62.56 186 ALA A C 1
ATOM 1436 O O . ALA A 1 186 ? -26.231 3.689 6.473 1.00 62.56 186 ALA A O 1
ATOM 1437 N N . ALA A 1 187 ? -24.043 4.103 6.692 1.00 60.41 187 ALA A N 1
ATOM 1438 C CA . ALA A 1 187 ? -24.056 5.308 5.877 1.00 60.41 187 ALA A CA 1
ATOM 1439 C C . ALA A 1 187 ? -24.107 4.922 4.391 1.00 60.41 187 ALA A C 1
ATOM 1441 O O . ALA A 1 187 ? -23.947 3.748 4.037 1.00 60.41 187 ALA A O 1
ATOM 1442 N N . ALA A 1 188 ? -24.292 5.924 3.527 1.00 57.56 188 ALA A N 1
ATOM 1443 C CA . ALA A 1 188 ? -24.359 5.774 2.076 1.00 57.56 188 ALA A CA 1
ATOM 1444 C C . ALA A 1 188 ? -23.291 4.811 1.509 1.00 57.56 188 ALA A C 1
ATOM 1446 O O . ALA A 1 188 ? -22.190 4.652 2.064 1.00 57.56 188 ALA A O 1
ATOM 1447 N N . ALA A 1 189 ? -23.652 4.149 0.404 1.00 60.34 189 ALA A N 1
ATOM 1448 C CA . ALA A 1 189 ? -22.776 3.251 -0.340 1.00 60.34 189 ALA A CA 1
ATOM 1449 C C . ALA A 1 189 ? -21.440 3.935 -0.685 1.00 60.34 189 ALA A C 1
ATOM 1451 O O . ALA A 1 189 ? -21.360 5.164 -0.765 1.00 60.34 189 ALA A O 1
ATOM 1452 N N . LEU A 1 190 ? -20.379 3.140 -0.868 1.00 63.03 190 LEU A N 1
ATOM 1453 C CA . LEU A 1 190 ? -19.108 3.674 -1.359 1.00 63.03 190 LEU A CA 1
ATOM 1454 C C . LEU A 1 190 ? -19.334 4.442 -2.673 1.00 63.03 190 LEU A C 1
ATOM 1456 O O . LEU A 1 190 ? -20.204 4.040 -3.446 1.00 63.03 190 LEU A O 1
ATOM 1460 N N . PRO A 1 191 ? -18.565 5.513 -2.945 1.00 56.00 191 PRO A N 1
ATOM 1461 C CA . PRO A 1 191 ? -18.646 6.202 -4.226 1.00 56.00 191 PRO A CA 1
ATOM 1462 C C . PRO A 1 191 ? -18.392 5.205 -5.366 1.00 56.00 191 PRO A C 1
ATOM 1464 O O . PRO A 1 191 ? -17.315 4.609 -5.426 1.00 56.00 191 PRO A O 1
ATOM 1467 N N . ASP A 1 192 ? -19.390 5.005 -6.227 1.00 48.56 192 ASP A N 1
ATOM 1468 C CA . ASP A 1 192 ? -19.313 4.146 -7.423 1.00 48.56 192 ASP A CA 1
ATOM 1469 C C . ASP A 1 192 ? -19.139 4.981 -8.707 1.00 48.56 192 ASP A C 1
ATOM 1471 O O . ASP A 1 192 ? -19.211 4.475 -9.823 1.00 48.56 192 ASP A O 1
ATOM 1475 N N . ASP A 1 193 ? -18.902 6.288 -8.561 1.00 44.31 193 ASP A N 1
ATOM 1476 C CA . ASP A 1 193 ? -18.619 7.178 -9.678 1.00 44.31 193 ASP A CA 1
ATOM 1477 C C . ASP A 1 193 ? -17.181 6.967 -10.178 1.00 44.31 193 ASP A C 1
ATOM 1479 O O . ASP A 1 193 ? -16.231 6.900 -9.397 1.00 44.31 193 ASP A O 1
ATOM 1483 N N . ASP A 1 194 ? -16.983 6.897 -11.498 1.00 42.19 194 ASP A N 1
ATOM 1484 C CA . ASP A 1 194 ? -15.668 6.638 -12.115 1.00 42.19 194 ASP A CA 1
ATOM 1485 C C . ASP A 1 194 ? -14.573 7.637 -11.672 1.00 42.19 194 ASP A C 1
ATOM 1487 O O . ASP A 1 194 ? -13.379 7.318 -11.683 1.00 42.19 194 ASP A O 1
ATOM 1491 N N . ILE A 1 195 ? -14.980 8.832 -11.225 1.00 46.34 195 ILE A N 1
ATOM 1492 C CA . ILE A 1 195 ? -14.117 9.897 -10.699 1.00 46.34 195 ILE A CA 1
ATOM 1493 C C . ILE A 1 195 ? -13.760 9.666 -9.217 1.00 46.34 195 ILE A C 1
ATOM 1495 O O . ILE A 1 195 ? -12.604 9.874 -8.828 1.00 46.34 195 ILE A O 1
ATOM 1499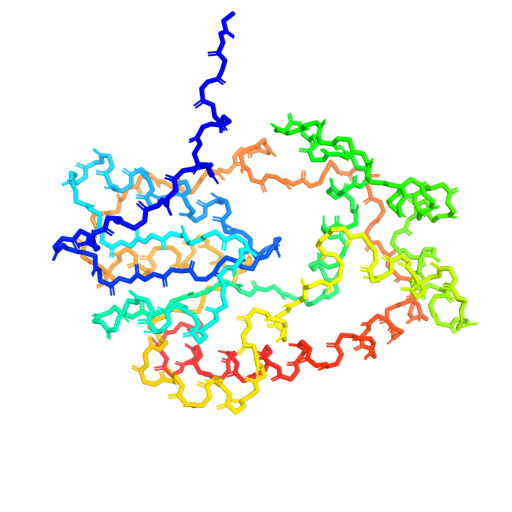 N N . GLY A 1 196 ? -14.700 9.215 -8.382 1.00 43.59 196 GLY A N 1
ATOM 1500 C CA . GLY A 1 196 ? -14.465 8.880 -6.974 1.00 43.59 196 GLY A CA 1
ATOM 1501 C C . GLY A 1 196 ? -13.787 7.523 -6.767 1.00 43.59 196 GLY A C 1
ATOM 1502 O O . GLY A 1 196 ? -12.962 7.391 -5.856 1.00 43.59 196 GLY A O 1
ATOM 1503 N N . ALA A 1 197 ? -14.044 6.554 -7.650 1.00 50.47 197 ALA A N 1
ATOM 1504 C CA . ALA A 1 197 ? -13.492 5.197 -7.621 1.00 50.47 197 ALA A CA 1
ATOM 1505 C C . ALA A 1 197 ? -12.089 5.070 -8.251 1.00 50.47 197 ALA A C 1
ATOM 1507 O O . ALA A 1 197 ? -11.452 4.020 -8.136 1.00 50.47 197 ALA A O 1
ATOM 1508 N N . HIS A 1 198 ? -11.566 6.131 -8.886 1.00 52.97 198 HIS A N 1
ATOM 1509 C CA . HIS A 1 198 ? -10.215 6.175 -9.479 1.00 52.97 198 HIS A CA 1
ATOM 1510 C C . HIS A 1 198 ? -9.929 5.042 -10.468 1.00 52.97 198 HIS A C 1
ATOM 1512 O O . HIS A 1 198 ? -8.805 4.525 -10.536 1.00 52.97 198 HIS A O 1
ATOM 1518 N N . ARG A 1 199 ? -10.936 4.637 -11.247 1.00 56.50 199 ARG A N 1
ATOM 1519 C CA . ARG A 1 199 ? -10.725 3.644 -12.297 1.00 56.50 199 ARG A CA 1
ATOM 1520 C C . ARG A 1 199 ? -9.828 4.257 -13.373 1.00 56.50 199 ARG A C 1
ATOM 1522 O O . ARG A 1 199 ? -9.995 5.400 -13.790 1.00 56.50 199 ARG A O 1
ATOM 1529 N N . ASN A 1 200 ? -8.824 3.497 -13.810 1.00 53.59 200 ASN A N 1
ATOM 1530 C CA . ASN A 1 200 ? -8.097 3.850 -15.027 1.00 53.59 200 ASN A CA 1
ATOM 1531 C C . ASN A 1 200 ? -9.119 3.956 -16.180 1.00 53.59 200 ASN A C 1
ATOM 1533 O O . ASN A 1 200 ? -9.990 3.084 -16.243 1.00 53.59 200 ASN A O 1
ATOM 1537 N N . PRO A 1 201 ? -9.015 4.954 -17.083 1.00 53.53 201 PRO A N 1
ATOM 1538 C CA . PRO A 1 201 ? -9.896 5.043 -18.248 1.00 53.53 201 PRO A CA 1
ATOM 1539 C C . PRO A 1 201 ? -9.928 3.706 -19.001 1.00 53.53 201 PRO A C 1
ATOM 1541 O O . PRO A 1 201 ? -8.907 3.024 -19.060 1.00 53.53 201 PRO A O 1
ATOM 1544 N N . ALA A 1 202 ? -11.055 3.334 -19.611 1.00 50.31 202 ALA A N 1
ATOM 1545 C CA . ALA A 1 202 ? -11.242 2.020 -20.247 1.00 50.31 202 ALA A CA 1
ATOM 1546 C C . ALA A 1 202 ? -10.196 1.648 -21.330 1.00 50.31 202 ALA A C 1
ATOM 1548 O O . ALA A 1 202 ? -10.100 0.489 -21.709 1.00 50.31 202 ALA A O 1
ATOM 1549 N N . LYS A 1 203 ? -9.396 2.612 -21.808 1.00 56.00 203 LYS A N 1
ATOM 1550 C CA . LYS A 1 203 ? -8.444 2.468 -22.923 1.00 56.00 203 LYS A CA 1
ATOM 1551 C C . LYS A 1 203 ? -6.986 2.175 -22.536 1.00 56.00 203 LYS A C 1
ATOM 1553 O O . LYS A 1 203 ? -6.136 2.211 -23.417 1.00 56.00 203 LYS A O 1
ATOM 1558 N N . VAL A 1 204 ? -6.651 1.947 -21.262 1.00 64.81 204 VAL A N 1
ATOM 1559 C CA . VAL A 1 204 ? -5.253 1.627 -20.895 1.00 64.81 204 VAL A CA 1
ATOM 1560 C C . VAL A 1 204 ? -5.003 0.125 -20.940 1.00 64.81 204 VAL A C 1
ATOM 1562 O O . VAL A 1 204 ? -5.759 -0.641 -20.344 1.00 64.81 204 VAL A O 1
ATOM 1565 N N . GLU A 1 205 ? -3.931 -0.280 -21.618 1.00 70.38 205 GLU A N 1
ATOM 1566 C CA . GLU A 1 205 ? -3.514 -1.675 -21.754 1.00 70.38 205 GLU A CA 1
ATOM 1567 C C . GLU A 1 205 ? -3.117 -2.247 -20.387 1.00 70.38 205 GLU A C 1
ATOM 1569 O O . GLU A 1 205 ? -2.128 -1.841 -19.781 1.00 70.38 205 GLU A O 1
ATOM 1574 N N . LYS A 1 206 ? -3.921 -3.162 -19.848 1.00 78.75 206 LYS A N 1
ATOM 1575 C CA . LYS A 1 206 ? -3.636 -3.824 -18.561 1.00 78.75 206 LYS A CA 1
ATOM 1576 C C . LYS A 1 206 ? -3.014 -5.206 -18.734 1.00 78.75 206 LYS A C 1
ATOM 1578 O O . LYS A 1 206 ? -2.719 -5.860 -17.740 1.00 78.75 206 LYS A O 1
ATOM 1583 N N . VAL A 1 207 ? -2.878 -5.662 -19.974 1.00 87.19 207 VAL A N 1
ATOM 1584 C CA . VAL A 1 207 ? -2.387 -7.000 -20.278 1.00 87.19 207 VAL A CA 1
ATOM 1585 C C . VAL A 1 207 ? -0.871 -6.996 -20.135 1.00 87.19 207 VAL A C 1
ATOM 1587 O O . VAL A 1 207 ? -0.192 -6.129 -20.678 1.00 87.19 207 VAL A O 1
ATOM 1590 N N . LEU A 1 208 ? -0.368 -7.953 -19.366 1.00 94.88 208 LEU A N 1
ATOM 1591 C CA . LEU A 1 208 ? 1.049 -8.269 -19.278 1.00 94.88 208 LEU A CA 1
ATOM 1592 C C . LEU A 1 208 ? 1.283 -9.553 -20.065 1.00 94.88 208 LEU A C 1
ATOM 1594 O O . LEU A 1 208 ? 0.500 -10.495 -19.950 1.00 94.88 208 LEU A O 1
ATOM 1598 N N . SER A 1 209 ? 2.365 -9.589 -20.827 1.00 96.75 209 SER A N 1
ATOM 1599 C CA . SER A 1 209 ? 2.961 -10.822 -21.321 1.00 96.75 209 SER A CA 1
ATOM 1600 C C . SER A 1 209 ? 3.396 -11.706 -20.153 1.00 96.75 209 SER A C 1
ATOM 1602 O O . SER A 1 209 ? 3.771 -11.204 -19.089 1.00 96.75 209 SER A O 1
ATOM 1604 N N . ASP A 1 210 ? 3.411 -13.020 -20.366 1.00 97.44 210 ASP A N 1
ATOM 1605 C CA . ASP A 1 210 ? 3.806 -13.989 -19.335 1.00 97.44 210 ASP A CA 1
ATOM 1606 C C . ASP A 1 210 ? 5.208 -13.699 -18.792 1.00 97.44 210 ASP A C 1
ATOM 1608 O O . ASP A 1 210 ? 5.444 -13.749 -17.588 1.00 97.44 210 ASP A O 1
ATOM 1612 N N . ARG A 1 211 ? 6.125 -13.287 -19.677 1.00 97.69 211 ARG A N 1
ATOM 1613 C CA . ARG A 1 211 ? 7.483 -12.888 -19.298 1.00 97.69 211 ARG A CA 1
ATOM 1614 C C . ARG A 1 211 ? 7.499 -11.664 -18.376 1.00 97.69 211 ARG A C 1
ATOM 1616 O O . ARG A 1 211 ? 8.233 -11.662 -17.393 1.00 97.69 211 ARG A O 1
ATOM 1623 N N . ALA A 1 212 ? 6.720 -10.626 -18.686 1.00 98.06 212 ALA A N 1
ATOM 1624 C CA . ALA A 1 212 ? 6.636 -9.437 -17.839 1.00 98.06 212 ALA A CA 1
ATOM 1625 C C . ALA A 1 212 ? 5.986 -9.751 -16.489 1.00 98.06 212 ALA A C 1
ATOM 1627 O O . ALA A 1 212 ? 6.446 -9.273 -15.453 1.00 98.06 212 ALA A O 1
ATOM 1628 N N . ARG A 1 213 ? 4.929 -10.569 -16.503 1.00 98.31 213 ARG A N 1
ATOM 1629 C CA . ARG A 1 213 ? 4.240 -11.029 -15.300 1.00 98.31 213 ARG A CA 1
ATOM 1630 C C . ARG A 1 213 ? 5.182 -11.797 -14.377 1.00 98.31 213 ARG A C 1
ATOM 1632 O O . ARG A 1 213 ? 5.295 -11.410 -13.222 1.00 98.31 213 ARG A O 1
ATOM 1639 N N . ALA A 1 214 ? 5.887 -12.804 -14.891 1.00 98.38 214 ALA A N 1
ATOM 1640 C CA . ALA A 1 214 ? 6.793 -13.627 -14.094 1.00 98.38 214 ALA A CA 1
ATOM 1641 C C . ALA A 1 214 ? 7.883 -12.788 -13.405 1.00 98.38 214 ALA A C 1
ATOM 1643 O O . ALA A 1 214 ? 8.105 -12.935 -12.207 1.00 98.38 214 ALA A O 1
ATOM 1644 N N . ALA A 1 215 ? 8.496 -11.838 -14.121 1.00 98.56 215 ALA A N 1
ATOM 1645 C CA . ALA A 1 215 ? 9.510 -10.959 -13.534 1.00 98.56 215 ALA A CA 1
ATOM 1646 C C . ALA A 1 215 ? 8.946 -10.018 -12.456 1.00 98.56 215 ALA A C 1
ATOM 1648 O O . ALA A 1 215 ? 9.608 -9.738 -11.459 1.00 98.56 215 ALA A O 1
ATOM 1649 N N . LEU A 1 216 ? 7.715 -9.525 -12.629 1.00 98.38 216 LEU A N 1
ATOM 1650 C CA . LEU A 1 216 ? 7.052 -8.716 -11.605 1.00 98.38 216 LEU A CA 1
ATOM 1651 C C . LEU A 1 216 ? 6.648 -9.555 -10.389 1.00 98.38 216 LEU A C 1
ATOM 1653 O O . LEU A 1 216 ? 6.718 -9.065 -9.265 1.00 98.38 216 LEU A O 1
ATOM 1657 N N . GLU A 1 217 ? 6.228 -10.801 -10.598 1.00 98.31 217 GLU A N 1
ATOM 1658 C CA . GLU A 1 217 ? 5.904 -11.730 -9.517 1.00 98.31 217 GLU A CA 1
ATOM 1659 C C . GLU A 1 217 ? 7.142 -12.089 -8.696 1.00 98.31 217 GLU A C 1
ATOM 1661 O O . GLU A 1 217 ? 7.082 -12.056 -7.468 1.00 98.31 217 GLU A O 1
ATOM 1666 N N . GLU A 1 218 ? 8.277 -12.312 -9.359 1.00 98.44 218 GLU A N 1
ATOM 1667 C CA . GLU A 1 218 ? 9.575 -12.495 -8.712 1.00 98.44 218 GLU A CA 1
ATOM 1668 C C . GLU A 1 218 ? 9.992 -11.246 -7.921 1.00 98.44 218 GLU A C 1
ATOM 1670 O O . GLU A 1 218 ? 10.283 -11.334 -6.727 1.00 98.44 218 GLU A O 1
ATOM 1675 N N . TRP A 1 219 ? 9.929 -10.062 -8.540 1.00 98.38 219 TRP A N 1
ATOM 1676 C CA . TRP A 1 219 ? 10.237 -8.792 -7.872 1.00 98.38 219 TRP A CA 1
ATOM 1677 C C . TRP A 1 219 ? 9.378 -8.561 -6.620 1.00 98.38 219 TRP A C 1
ATOM 1679 O O . TRP A 1 219 ? 9.858 -8.077 -5.593 1.00 98.38 219 TRP A O 1
ATOM 1689 N N . TYR A 1 220 ? 8.091 -8.906 -6.693 1.00 98.19 220 TYR A N 1
ATOM 1690 C CA . TYR A 1 220 ? 7.136 -8.745 -5.599 1.00 98.19 220 TYR A CA 1
ATOM 1691 C C . TYR A 1 220 ? 6.972 -9.996 -4.725 1.00 98.19 220 TYR A C 1
ATOM 1693 O O . TYR A 1 220 ? 6.061 -10.026 -3.896 1.00 98.19 220 TYR A O 1
ATOM 1701 N N . ALA A 1 221 ? 7.862 -10.988 -4.805 1.00 98.12 221 ALA A N 1
ATOM 1702 C CA . ALA A 1 221 ? 7.811 -12.170 -3.942 1.00 98.12 221 ALA A CA 1
ATOM 1703 C C . ALA A 1 221 ? 7.708 -11.834 -2.431 1.00 98.12 221 ALA A C 1
ATOM 1705 O O . ALA A 1 221 ? 6.890 -12.453 -1.740 1.00 98.12 221 ALA A O 1
ATOM 1706 N N . PRO A 1 222 ? 8.409 -10.807 -1.894 1.00 97.81 222 PRO A N 1
ATOM 1707 C CA . PRO A 1 222 ? 8.220 -10.390 -0.501 1.00 97.81 222 PRO A CA 1
ATOM 1708 C C . PRO A 1 222 ? 6.804 -9.875 -0.194 1.00 97.81 222 PRO A C 1
ATOM 1710 O O . PRO A 1 222 ? 6.290 -10.087 0.905 1.00 97.81 222 PRO A O 1
ATOM 1713 N N . ASP A 1 223 ? 6.161 -9.203 -1.153 1.00 98.38 223 ASP A N 1
ATOM 1714 C CA . ASP A 1 223 ? 4.789 -8.713 -1.002 1.00 98.38 223 ASP A CA 1
ATOM 1715 C C . ASP A 1 223 ? 3.782 -9.868 -1.004 1.00 98.38 223 ASP A C 1
ATOM 1717 O O . ASP A 1 223 ? 2.832 -9.826 -0.223 1.00 98.38 223 ASP A O 1
ATOM 1721 N N . TYR A 1 224 ? 3.993 -10.895 -1.835 1.00 98.50 224 TYR A N 1
ATOM 1722 C CA . TYR A 1 224 ? 3.144 -12.091 -1.858 1.00 98.50 224 TYR A CA 1
ATOM 1723 C C . TYR A 1 224 ? 3.221 -12.872 -0.547 1.00 98.50 224 TYR A C 1
ATOM 1725 O O . TYR A 1 224 ? 2.185 -13.206 0.022 1.00 98.50 224 TYR A O 1
ATOM 1733 N N . ALA A 1 225 ? 4.419 -13.063 0.014 1.00 98.25 225 ALA A N 1
ATOM 1734 C CA . ALA A 1 225 ? 4.576 -13.728 1.309 1.00 98.25 225 ALA A CA 1
ATOM 1735 C C . ALA A 1 225 ? 3.793 -13.013 2.433 1.00 98.25 225 ALA A C 1
ATOM 1737 O O . ALA A 1 225 ? 3.133 -13.644 3.264 1.00 98.25 225 ALA A O 1
ATOM 1738 N N . VAL A 1 226 ? 3.828 -11.676 2.433 1.00 98.56 226 VAL A N 1
ATOM 1739 C CA . VAL A 1 226 ? 3.040 -10.829 3.339 1.00 98.56 226 VAL A CA 1
ATOM 1740 C C . VAL A 1 226 ? 1.542 -10.959 3.058 1.00 98.56 226 VAL A C 1
ATOM 1742 O O . VAL A 1 226 ? 0.756 -11.130 3.991 1.00 98.56 226 VAL A O 1
ATOM 1745 N N . GLN A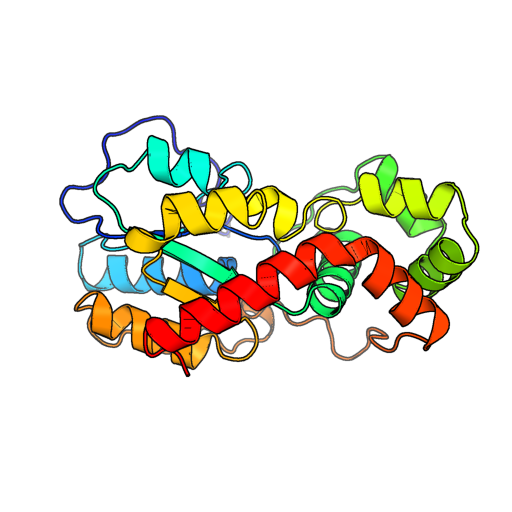 1 227 ? 1.133 -10.905 1.788 1.00 98.31 227 GLN A N 1
ATOM 1746 C CA . GLN A 1 227 ? -0.265 -11.026 1.386 1.00 98.31 227 GLN A CA 1
ATOM 1747 C C . GLN A 1 227 ? -0.868 -12.361 1.830 1.00 98.31 227 GLN A C 1
ATOM 1749 O O . GLN A 1 227 ? -1.954 -12.364 2.407 1.00 98.31 227 GLN A O 1
ATOM 1754 N N . ASP A 1 228 ? -0.163 -13.472 1.629 1.00 98.38 228 ASP A N 1
ATOM 1755 C CA . ASP A 1 228 ? -0.625 -14.808 2.003 1.00 98.38 228 ASP A CA 1
ATOM 1756 C C . ASP A 1 228 ? -0.857 -14.935 3.505 1.00 98.38 228 ASP A C 1
ATOM 1758 O O . ASP A 1 228 ? -1.876 -15.481 3.944 1.00 98.38 228 ASP A O 1
ATOM 1762 N N . TRP A 1 229 ? 0.066 -14.399 4.310 1.00 98.44 229 TRP A N 1
ATOM 1763 C CA . TRP A 1 229 ? -0.125 -14.316 5.754 1.00 98.44 229 TRP A CA 1
ATOM 1764 C C . TRP A 1 229 ? -1.385 -13.514 6.087 1.00 98.44 229 TRP A C 1
ATOM 1766 O O . TRP A 1 229 ? -2.246 -13.987 6.832 1.00 98.44 229 TRP A O 1
ATOM 1776 N N . CYS A 1 230 ? -1.546 -12.335 5.480 1.00 98.38 230 CYS A N 1
ATOM 1777 C CA . CYS A 1 230 ? -2.696 -11.480 5.737 1.00 98.38 230 CYS A CA 1
ATOM 1778 C C . CYS A 1 230 ? -4.017 -12.128 5.303 1.00 98.38 230 CYS A C 1
ATOM 1780 O O . CYS A 1 230 ? -5.015 -11.965 5.995 1.00 98.38 230 CYS A O 1
ATOM 1782 N N . LEU A 1 231 ? -4.051 -12.880 4.199 1.00 97.69 231 LEU A N 1
ATOM 1783 C CA . LEU A 1 231 ? -5.249 -13.586 3.732 1.00 97.69 231 LEU A CA 1
ATOM 1784 C C . LEU A 1 231 ? -5.626 -14.771 4.630 1.00 97.69 231 LEU A C 1
ATOM 1786 O O . LEU A 1 231 ? -6.811 -15.072 4.779 1.00 97.69 231 LEU A O 1
ATOM 1790 N N . ARG A 1 232 ? -4.651 -15.444 5.255 1.00 97.50 232 ARG A N 1
ATOM 1791 C CA . ARG A 1 232 ? -4.932 -16.418 6.323 1.00 97.50 232 ARG A CA 1
ATOM 1792 C C . ARG A 1 232 ? -5.544 -15.721 7.533 1.00 97.50 232 ARG A C 1
ATOM 1794 O O . ARG A 1 232 ? -6.672 -16.035 7.889 1.00 97.50 232 ARG A O 1
ATOM 1801 N N . HIS A 1 233 ? -4.870 -14.701 8.058 1.00 97.38 233 HIS A N 1
ATOM 1802 C CA . HIS A 1 233 ? -5.337 -13.981 9.242 1.00 97.38 233 HIS A CA 1
ATOM 1803 C C . HIS A 1 233 ? -6.702 -13.303 9.032 1.00 97.38 233 HIS A C 1
ATOM 1805 O O . HIS A 1 233 ? -7.547 -13.262 9.919 1.00 97.38 233 HIS A O 1
ATOM 1811 N N . ARG A 1 234 ? -6.967 -12.819 7.815 1.00 96.62 234 ARG A N 1
ATOM 1812 C CA . ARG A 1 234 ? -8.261 -12.259 7.414 1.00 96.62 234 ARG A CA 1
ATOM 1813 C C . ARG A 1 234 ? -9.409 -13.265 7.588 1.00 96.62 234 ARG A C 1
ATOM 1815 O O . ARG A 1 234 ? -10.496 -12.860 8.000 1.00 96.62 234 ARG A O 1
ATOM 1822 N N . ARG A 1 235 ? -9.189 -14.552 7.297 1.00 95.75 235 ARG A N 1
ATOM 1823 C CA . ARG A 1 235 ? -10.203 -15.600 7.505 1.00 95.75 235 ARG A CA 1
ATOM 1824 C C . ARG A 1 235 ? -10.504 -15.793 8.988 1.00 95.75 235 ARG A C 1
ATOM 1826 O O . ARG A 1 235 ? -11.675 -15.880 9.342 1.00 95.75 235 ARG A O 1
ATOM 1833 N N . ASP A 1 236 ? -9.484 -15.740 9.840 1.00 94.69 236 ASP A N 1
ATOM 1834 C CA . ASP A 1 236 ? -9.640 -15.838 11.299 1.00 94.69 236 ASP A CA 1
ATOM 1835 C C . ASP A 1 236 ? -10.450 -14.662 11.874 1.00 94.69 236 ASP A C 1
ATOM 1837 O O . ASP A 1 236 ? -11.181 -14.812 12.851 1.00 94.69 236 ASP A O 1
ATOM 1841 N N . LEU A 1 237 ? -10.388 -13.492 11.227 1.00 93.75 237 LEU A N 1
ATOM 1842 C CA . LEU A 1 237 ? -11.218 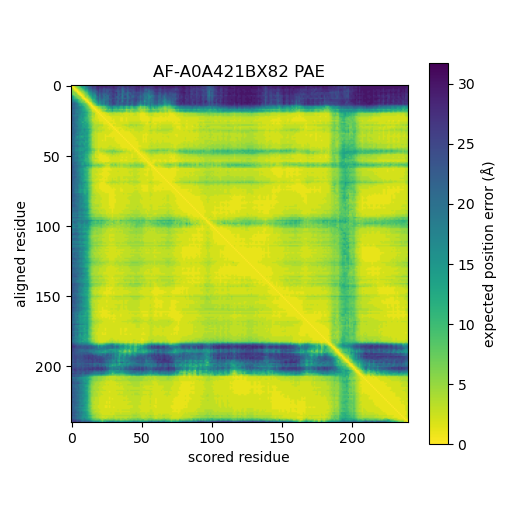-12.329 11.560 1.00 93.75 237 LEU A CA 1
ATOM 1843 C C . LEU A 1 237 ? -12.684 -12.461 11.098 1.00 93.75 237 LEU A C 1
ATOM 1845 O O . LEU A 1 237 ? -13.493 -11.586 11.408 1.00 93.75 237 LEU A O 1
ATOM 1849 N N . GLY A 1 238 ? -13.043 -13.509 10.350 1.00 91.31 238 GLY A N 1
ATOM 1850 C CA . GLY A 1 238 ? -14.382 -13.691 9.777 1.00 91.31 238 GLY A CA 1
ATOM 1851 C C . GLY A 1 238 ? -14.653 -12.834 8.533 1.00 91.31 238 GLY A C 1
ATOM 1852 O O . GLY A 1 238 ? -15.808 -12.545 8.223 1.00 91.31 238 GLY A O 1
ATOM 1853 N N . LEU A 1 239 ? -13.599 -12.400 7.835 1.00 84.12 239 LEU A N 1
ATOM 1854 C CA . LEU A 1 239 ? -13.651 -11.691 6.550 1.00 84.12 239 LEU A CA 1
ATOM 1855 C C . LEU A 1 239 ? -13.363 -12.687 5.402 1.00 84.12 239 LEU A C 1
ATOM 1857 O O . LEU A 1 239 ? -12.345 -12.580 4.717 1.00 84.12 239 LEU A O 1
ATOM 1861 N N . GLY A 1 240 ? -14.222 -13.695 5.236 1.00 61.25 240 GLY A N 1
ATOM 1862 C CA . GLY A 1 240 ? -14.121 -14.732 4.193 1.00 61.25 240 GLY A CA 1
ATOM 1863 C C . GLY A 1 240 ? -14.798 -14.343 2.890 1.00 61.25 240 GLY A C 1
ATOM 1864 O O . GLY A 1 240 ? -15.918 -13.795 2.972 1.00 61.25 240 GLY A O 1
#

pLDDT: mean 87.28, std 17.87, range [25.61, 98.56]

Foldseek 3Di:
DDDDDPPPAPDDDDDDPDPQAAEEEEEQAQFCLLLLQVLQVQLCVVPVDRHYHYHHNVAALVNCCVRCVRHFYEYEDEDQLVLQQLQLLCVLCCNPPVGNHDDDPLNVLLCVQAVHLQSLLLCLLVVNPNSVSNQCPGPSSNAAQCNRHVADVSCVVCLVRHQAYHGSVCNQVRSVVVCVVSVGDPDDGGDPDCRSNVDDPPPGDSDHDPSSVVSSCVVCVRRVNSVVSSVVSCVVSVND

Radius of gyration: 18.25 Å; Cα contacts (8 Å, |Δi|>4): 327; chains: 1; bounding box: 44×44×46 Å

Mean predicted aligned error: 6.95 Å

InterPro domains:
  IPR027417 P-loop containing nucleoside triphosphate hydrolase [G3DSA:3.40.50.300] (34-235)
  IPR027417 P-loop containing nucleoside triphosphate hydrolase [SSF52540] (23-176)

Secondary structure (DSSP, 8-state):
---TTTTSSS----PPPPTT--EEEE--TTTTHHHHHHHHHHHHHHHS---EEEPPTT--HHHHHHH-TTSEEEEEE--HHHHHHHHHHHHHTTTTTT--PPPPHHHHHHHHH-SSHHHHHHHHTTT-HHHHHHHHHSTTTS--HHHHH--HHHHHHHGGGEEEEEESTTHHHHHHHHHHHHT----SPPP-STTTTTPPPTTS-----HHHHHHHHHHTHHHHHHHHHHHHHHHHTT--

Sequence (240 aa):
MKGGLTRLLGQWRRSAPPPHLRMVIVHVGKTGGTALASALAADRAQCGIERARVLGHSETLSRAAHSYPGCEIGFCLRDPVDRFISGFYSRQRRGRPRYDNAWTPAEAEAFGRFATPDALGRALAADDLAAHRAMEGVLHLRRGLAHYLEGIAVLERHAPRIGFIGRQETLAADVAWLRRRLGLSAAAALPDDDIGAHRNPAKVEKVLSDRARAALEEWYAPDYAVQDWCLRHRRDLGLG

Nearest PDB structures (foldseek):
  2put-assembly1_C  TM=4.640E-01  e=2.214E+00  Candida albicans SC5314
  2puv-assembly1_C  TM=4.621E-01  e=3.218E+00  Candida albicans SC5314
  2poc-assembly1_C  TM=2.826E-01  e=1.788E+00  Candida albicans SC5314

Organism: NCBI:txid2294033

Solvent-accessible surface area (backbone atoms only — not comparable to full-atom values): 13652 Å² total; per-residue (Å²): 136,89,80,90,73,82,73,81,84,78,80,86,79,90,66,80,78,60,96,60,44,45,32,40,23,43,34,46,75,75,16,50,48,68,53,51,40,52,49,44,50,51,45,22,70,73,68,77,49,56,43,56,46,69,48,56,82,86,43,28,50,68,54,47,49,68,77,36,75,88,32,32,35,26,37,41,38,56,62,68,66,61,26,36,51,52,17,51,55,38,50,75,52,23,42,54,91,89,40,80,51,76,71,51,72,51,34,48,55,33,54,72,73,32,87,43,67,34,56,36,21,42,33,41,57,64,71,33,68,67,31,53,50,28,42,63,49,25,70,54,51,52,55,53,56,32,65,39,42,59,35,61,73,48,41,63,76,43,44,96,38,56,74,44,65,37,35,46,93,47,38,69,63,42,49,55,50,50,30,58,77,70,71,44,75,90,59,82,77,72,69,83,45,66,80,67,56,65,59,74,67,93,83,63,84,80,73,57,52,70,60,13,45,53,38,47,50,60,74,38,42,63,30,50,60,36,46,55,52,50,57,53,54,22,44,78,72,68,64,117